Protein AF-0000000072323931 (afdb_homodimer)

Sequence (260 aa):
MIQKEHHIIISLASNINHEANLEAARTQLTQLLSEVHFTSAIYTEPVGNGQWSMVNGQWPKYLNQLCKGTTALGMNLLNEVLKEIEKRLGRTHNEDGIVTVDLDLLEYDGERFHHRDWERNYVKDLINELMIQKEHHIIISLASNINHEANLEAARTQLTQLLSEVHFTSAIYTEPVGNGQWSMVNGQWPKYLNQLCKGTTALGMNLLNEVLKEIEKRLGRTHNEDGIVTVDLDLLEYDGERFHHRDWERNYVKDLINEL

Organism: Xylanibacter ruminicola (strain ATCC 19189 / DSM 19721 / CIP 105475 / JCM 8958 / 23) (NCBI:txid264731)

Secondary structure (DSSP, 8-state):
---PPEEEEEEEEESSSHHHHHHHHHHHHHHH-EEEEEPPPEEE--S--S-PPPBTTB--PEEEEEEEEEESS-HHHHHHHHHHHHHHHT----TT---S-EEEEEEETTEE--GGGGGSHHHHHHGGG-/---PPEEEEEEEEESSSHHHHHHHHHHHHHHH-EEEEEPPPEEE--S--S-PPPBTTB--PEEEEEEEEEESS-HHHHHHHHHHHHHHHT----TTS--S-EEEEEEETTEE--GGGGGSHHHHHHGGG-

Nearest PDB structures (foldseek):
  4m5j-assembly1_A  TM=8.205E-01  e=8.453E-06  Escherichia coli K-12
  8sl9-assembly1_A  TM=7.918E-01  e=5.310E-05  Francisella tularensis subsp. tularensis SCHU S4
  4pzv-assembly1_A  TM=7.172E-01  e=1.042E-04  Francisella tularensis subsp. tularensis SCHU S4
  6ywy-assembly1_FF  TM=4.124E-01  e=3.300E-02  Neurospora crassa
  7nql-assembly1_AF  TM=4.314E-01  e=5.387E-02  Sus scrofa

InterPro domains:
  IPR000550 7,8-Dihydro-6-hydroxymethylpterin-pyrophosphokinase, HPPK [PF01288] (9-125)
  IPR035907 7,8-Dihydro-6-hydroxymethylpterin-pyrophosphokinase HPPK superfamily [G3DSA:3.30.70.560] (7-127)
  IPR035907 7,8-Dihydro-6-hydroxymethylpterin-pyrophosphokinase HPPK superfamily [SSF55083] (6-124)

Solvent-accessible surface area (backbone atoms only — not comparable to full-atom values): 14330 Å² total; per-residue (Å²): 128,85,72,64,69,39,44,39,32,33,40,40,36,11,40,41,69,29,71,62,38,49,49,53,49,50,53,53,47,56,72,68,36,42,81,68,45,68,42,75,71,46,79,39,71,61,83,25,82,59,87,69,66,54,52,93,82,31,72,54,42,30,40,33,34,44,34,37,30,28,32,72,62,52,69,67,57,44,52,53,51,45,51,48,52,28,51,72,73,45,43,56,70,54,91,77,76,57,32,34,45,43,70,44,71,37,29,54,68,86,44,64,38,64,60,73,55,63,48,28,47,69,48,59,68,44,55,79,70,109,127,83,74,66,67,38,46,38,33,33,39,40,37,11,40,43,68,29,70,62,39,48,50,52,50,48,54,54,46,58,72,69,36,42,82,66,46,69,42,75,73,46,78,42,72,62,84,25,80,59,87,67,65,55,52,92,82,33,72,53,43,29,41,32,35,43,34,37,30,28,32,70,62,53,70,65,57,43,52,52,51,44,51,49,51,30,51,70,74,44,47,53,73,50,88,77,76,58,32,37,46,41,70,45,73,36,29,53,67,84,46,62,37,64,60,74,56,63,46,27,48,68,47,59,68,43,55,80,70,110

pLDDT: mean 87.43, std 14.8, range [42.91, 98.81]

Structure (mmCIF, N/CA/C/O backbone):
data_AF-0000000072323931-model_v1
#
loop_
_entity.id
_entity.type
_entity.pdbx_description
1 polymer '2-amino-4-hydroxy-6-hydroxymethyldihydropteridine pyrophosphokinase'
#
loop_
_atom_site.group_PDB
_atom_site.id
_atom_site.type_symbol
_atom_site.label_atom_id
_atom_site.label_alt_id
_atom_site.label_comp_id
_atom_site.label_asym_id
_atom_site.label_entity_id
_atom_site.label_seq_id
_atom_site.pdbx_PDB_ins_code
_atom_site.Cartn_x
_atom_site.Cartn_y
_atom_site.Cartn_z
_atom_site.occupancy
_atom_site.B_iso_or_equiv
_atom_site.auth_seq_id
_atom_site.auth_comp_id
_atom_site.auth_asym_id
_atom_site.auth_atom_id
_atom_site.pdbx_PDB_model_num
ATOM 1 N N . MET A 1 1 ? -26.906 7.645 19.047 1 42.91 1 MET A N 1
ATOM 2 C CA . MET A 1 1 ? -26.062 6.477 18.797 1 42.91 1 MET A CA 1
ATOM 3 C C . MET A 1 1 ? -24.609 6.891 18.641 1 42.91 1 MET A C 1
ATOM 5 O O . MET A 1 1 ? -24.266 7.684 17.766 1 42.91 1 MET A O 1
ATOM 9 N N . ILE A 1 2 ? -23.797 7 19.641 1 52 2 ILE A N 1
ATOM 10 C CA . ILE A 1 2 ? -22.5 7.645 19.688 1 52 2 ILE A CA 1
ATOM 11 C C . ILE A 1 2 ? -21.578 7.043 18.625 1 52 2 ILE A C 1
ATOM 13 O O . ILE A 1 2 ? -21.344 5.832 18.609 1 52 2 ILE A O 1
ATOM 17 N N . GLN A 1 3 ? -21.625 7.613 17.438 1 67.69 3 GLN A N 1
ATOM 18 C CA . GLN A 1 3 ? -20.875 7.047 16.328 1 67.69 3 GLN A CA 1
ATOM 19 C C . GLN A 1 3 ? -19.406 6.863 16.688 1 67.69 3 GLN A C 1
ATOM 21 O O . GLN A 1 3 ? -18.75 7.812 17.125 1 67.69 3 GLN A O 1
ATOM 26 N N . LYS A 1 4 ? -19.062 5.66 17.078 1 85.44 4 LYS A N 1
ATOM 27 C CA . LYS A 1 4 ? -17.703 5.348 17.484 1 85.44 4 LYS A CA 1
A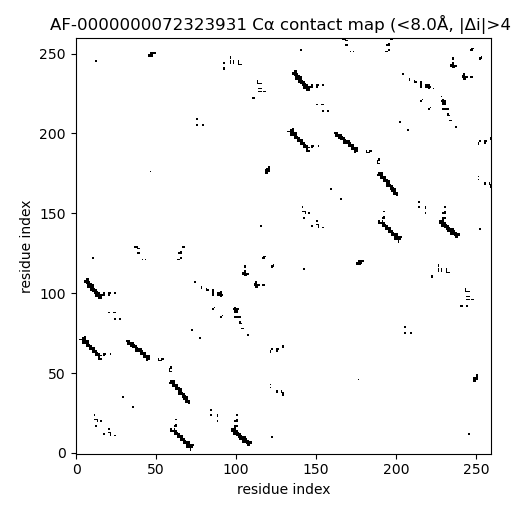TOM 28 C C . LYS A 1 4 ? -16.688 5.852 16.469 1 85.44 4 LYS A C 1
ATOM 30 O O . LYS A 1 4 ? -16.875 5.672 15.258 1 85.44 4 LYS A O 1
ATOM 35 N N . GLU A 1 5 ? -15.828 6.746 16.969 1 95.25 5 GLU A N 1
ATOM 36 C CA . GLU A 1 5 ? -14.766 7.266 16.109 1 95.25 5 GLU A CA 1
ATOM 37 C C . GLU A 1 5 ? -13.57 6.312 16.078 1 95.25 5 GLU A C 1
ATOM 39 O O . GLU A 1 5 ? -13.211 5.727 17.094 1 95.25 5 GLU A O 1
ATOM 44 N N . HIS A 1 6 ? -13.078 6.047 14.906 1 98.19 6 HIS A N 1
ATOM 45 C CA . HIS A 1 6 ? -11.891 5.23 14.68 1 98.19 6 HIS A CA 1
ATOM 46 C C . HIS A 1 6 ? -10.648 6.098 14.516 1 98.19 6 HIS A C 1
ATOM 48 O O . HIS A 1 6 ? -10.703 7.148 13.867 1 98.19 6 HIS A O 1
ATOM 54 N N . HIS A 1 7 ? -9.578 5.699 15.156 1 98.31 7 HIS A N 1
ATOM 55 C CA . HIS A 1 7 ? -8.305 6.391 15.023 1 98.31 7 HIS A CA 1
ATOM 56 C C . HIS A 1 7 ? -7.512 5.852 13.836 1 98.31 7 HIS A C 1
ATOM 58 O O . HIS A 1 7 ? -7.391 4.637 13.656 1 98.31 7 HIS A O 1
ATOM 64 N N . ILE A 1 8 ? -6.961 6.82 12.984 1 98.38 8 ILE A N 1
ATOM 65 C CA . ILE A 1 8 ? -6.316 6.336 11.766 1 98.38 8 ILE A CA 1
ATOM 66 C C . ILE A 1 8 ? -5.023 7.113 11.523 1 98.38 8 ILE A C 1
ATOM 68 O O . ILE A 1 8 ? -4.848 8.219 12.047 1 98.38 8 ILE A O 1
ATOM 72 N N . ILE A 1 9 ? -4.062 6.516 10.805 1 98.5 9 ILE A N 1
ATOM 73 C CA . ILE A 1 9 ? -2.883 7.141 10.227 1 98.5 9 ILE A CA 1
ATOM 74 C C . ILE A 1 9 ? -2.854 6.887 8.719 1 98.5 9 ILE A C 1
ATOM 76 O O . ILE A 1 9 ? -3.004 5.746 8.273 1 98.5 9 ILE A O 1
ATOM 80 N N . ILE A 1 10 ? -2.699 7.941 7.918 1 98.44 10 ILE A N 1
ATOM 81 C CA . ILE A 1 10 ? -2.648 7.879 6.461 1 98.44 10 ILE A CA 1
ATOM 82 C C . ILE A 1 10 ? -1.312 8.43 5.969 1 98.44 10 ILE A C 1
ATOM 84 O O . ILE A 1 10 ? -0.826 9.445 6.473 1 98.44 10 ILE A O 1
ATOM 88 N N . SER A 1 11 ? -0.698 7.746 5.023 1 97.81 11 SER A N 1
ATOM 89 C CA . SER A 1 11 ? 0.45 8.312 4.32 1 97.81 11 SER A CA 1
ATOM 90 C C . SER A 1 11 ? 0.022 9.008 3.033 1 97.81 11 SER A C 1
ATOM 92 O O . SER A 1 11 ? -0.873 8.523 2.332 1 97.81 11 SER A O 1
ATOM 94 N N . LEU A 1 12 ? 0.589 10.141 2.744 1 97.25 12 LEU A N 1
ATOM 95 C CA . LEU A 1 12 ? 0.406 10.906 1.519 1 97.25 12 LEU A CA 1
ATOM 96 C C . LEU A 1 12 ? 1.719 11.023 0.752 1 97.25 12 LEU A C 1
ATOM 98 O O . LEU A 1 12 ? 2.77 11.273 1.348 1 97.25 12 LEU A O 1
ATOM 102 N N . ALA A 1 13 ? 1.627 10.898 -0.556 1 95 13 ALA A N 1
ATOM 103 C CA . ALA A 1 13 ? 2.797 11.055 -1.415 1 95 13 ALA A CA 1
ATOM 104 C C . ALA A 1 13 ? 2.41 11.664 -2.76 1 95 13 ALA A C 1
ATOM 106 O O . ALA A 1 13 ? 1.332 11.383 -3.289 1 95 13 ALA A O 1
ATOM 107 N N . SER A 1 14 ? 3.312 12.484 -3.309 1 92.31 14 SER A N 1
ATOM 108 C CA . SER A 1 14 ? 3.166 13.047 -4.645 1 92.31 14 SER A CA 1
ATOM 109 C C . SER A 1 14 ? 4.523 13.312 -5.289 1 92.31 14 SER A C 1
ATOM 111 O O . SER A 1 14 ? 5.469 13.719 -4.609 1 92.31 14 SER A O 1
ATOM 113 N N . ASN A 1 15 ? 4.559 13.07 -6.617 1 89.88 15 ASN A N 1
ATOM 114 C CA . ASN A 1 15 ? 5.848 13.32 -7.25 1 89.88 15 ASN A CA 1
ATOM 115 C C . ASN A 1 15 ? 5.719 14.273 -8.43 1 89.88 15 ASN A C 1
ATOM 117 O O . ASN A 1 15 ? 6.648 14.414 -9.227 1 89.88 15 ASN A O 1
ATOM 121 N N . ILE A 1 16 ? 4.582 14.852 -8.594 1 87.69 16 ILE A N 1
ATOM 122 C CA . ILE A 1 16 ? 4.348 15.852 -9.625 1 87.69 16 ILE A CA 1
ATOM 123 C C . ILE A 1 16 ? 3.525 17 -9.047 1 87.69 16 ILE A C 1
ATOM 125 O O . ILE A 1 16 ? 2.555 16.781 -8.32 1 87.69 16 ILE A O 1
ATOM 129 N N . ASN A 1 17 ? 3.98 18.234 -9.312 1 91.06 17 ASN A N 1
ATOM 130 C CA . ASN A 1 17 ? 3.299 19.359 -8.688 1 91.06 17 ASN A CA 1
ATOM 131 C C . ASN A 1 17 ? 3 19.078 -7.215 1 91.06 17 ASN A C 1
ATOM 133 O O . ASN A 1 17 ? 1.879 19.297 -6.754 1 91.06 17 ASN A O 1
ATOM 137 N N . HIS A 1 18 ? 4.031 18.562 -6.613 1 91.88 18 HIS A N 1
ATOM 138 C CA . HIS A 1 18 ? 3.82 17.844 -5.363 1 91.88 18 HIS A CA 1
ATOM 139 C C . HIS A 1 18 ? 3.332 18.781 -4.262 1 91.88 18 HIS A C 1
ATOM 141 O O . HIS A 1 18 ? 2.488 18.391 -3.447 1 91.88 18 HIS A O 1
ATOM 147 N N . GLU A 1 19 ? 3.727 20.062 -4.234 1 95.06 19 GLU A N 1
ATOM 148 C CA . GLU A 1 19 ? 3.242 20.984 -3.215 1 95.06 19 GLU A CA 1
ATOM 149 C C . GLU A 1 19 ? 1.746 21.25 -3.375 1 95.06 19 GLU A C 1
ATOM 151 O O . GLU A 1 19 ? 0.985 21.141 -2.412 1 95.06 19 GLU A O 1
ATOM 156 N N . ALA A 1 20 ? 1.333 21.531 -4.559 1 96.12 20 ALA A N 1
ATOM 157 C CA . ALA A 1 20 ? -0.071 21.828 -4.836 1 96.12 20 ALA A CA 1
ATOM 158 C C . ALA A 1 20 ? -0.94 20.594 -4.637 1 96.12 20 ALA A C 1
ATOM 160 O O . ALA A 1 20 ? -2.023 20.672 -4.051 1 96.12 20 ALA A O 1
ATOM 161 N N . ASN A 1 21 ? -0.5 19.453 -5.156 1 94.75 21 ASN A N 1
ATOM 162 C CA . ASN A 1 21 ? -1.271 18.219 -5.062 1 94.75 21 ASN A CA 1
ATOM 163 C C . ASN A 1 21 ? -1.416 17.766 -3.615 1 94.75 21 ASN A C 1
ATOM 165 O O . ASN A 1 21 ? -2.482 17.297 -3.213 1 94.75 21 ASN A O 1
ATOM 169 N N . LEU A 1 22 ? -0.348 17.875 -2.838 1 96.56 22 LEU A N 1
ATOM 170 C CA . LEU A 1 22 ? -0.427 17.5 -1.429 1 96.56 22 LEU A CA 1
ATOM 171 C C . LEU A 1 22 ? -1.375 18.438 -0.678 1 96.56 22 LEU A C 1
ATOM 173 O O . LEU A 1 22 ? -2.104 18 0.216 1 96.56 22 LEU A O 1
ATOM 177 N N . GLU A 1 23 ? -1.312 19.703 -1.038 1 97.81 23 GLU A N 1
ATOM 178 C CA . GLU A 1 23 ? -2.234 20.656 -0.423 1 97.81 23 GLU A CA 1
ATOM 179 C C . GLU A 1 23 ? -3.684 20.297 -0.729 1 97.81 23 GLU A C 1
ATOM 181 O O . GLU A 1 23 ? -4.543 20.344 0.155 1 97.81 23 GLU A O 1
ATOM 186 N N . ALA A 1 24 ? -3.969 19.969 -1.932 1 97.56 24 ALA A N 1
ATOM 187 C CA . ALA A 1 24 ? -5.312 19.547 -2.32 1 97.56 24 ALA A CA 1
ATOM 188 C C . ALA A 1 24 ? -5.742 18.297 -1.543 1 97.56 24 ALA A C 1
ATOM 190 O O . ALA A 1 24 ? -6.883 18.219 -1.09 1 97.56 24 ALA A O 1
ATOM 191 N N . ALA A 1 25 ? -4.844 17.359 -1.407 1 97.5 25 ALA A N 1
ATOM 192 C CA . ALA A 1 25 ? -5.125 16.141 -0.641 1 97.5 25 ALA A CA 1
ATOM 193 C C . ALA A 1 25 ? -5.414 16.469 0.821 1 97.5 25 ALA A C 1
ATOM 195 O O . ALA A 1 25 ? -6.359 15.945 1.411 1 97.5 25 ALA A O 1
ATOM 196 N N . ARG A 1 26 ? -4.598 17.375 1.4 1 98.44 26 ARG A N 1
ATOM 197 C CA . ARG A 1 26 ? -4.816 17.797 2.779 1 98.44 26 ARG A CA 1
ATOM 198 C C . ARG A 1 26 ? -6.211 18.391 2.955 1 98.44 26 ARG A C 1
ATOM 200 O O . ARG A 1 26 ? -6.887 18.125 3.945 1 98.44 26 ARG A O 1
ATOM 207 N N . THR A 1 27 ? -6.613 19.188 2.008 1 98.31 27 THR A N 1
ATOM 208 C CA . THR A 1 27 ? -7.922 19.828 2.061 1 98.31 27 THR A CA 1
ATOM 209 C C . THR A 1 27 ? -9.039 18.797 2.057 1 98.31 27 THR A C 1
ATOM 211 O O . THR A 1 27 ? -9.961 18.859 2.865 1 98.31 27 THR A O 1
ATOM 214 N N . GLN A 1 28 ? -8.906 17.828 1.216 1 97.94 28 GLN A N 1
ATOM 215 C CA . GLN A 1 28 ? -9.914 16.781 1.135 1 97.94 28 GLN A CA 1
ATOM 216 C C . GLN A 1 28 ? -9.945 15.945 2.416 1 97.94 28 GLN A C 1
ATOM 218 O O . GLN A 1 28 ? -11.016 15.602 2.912 1 97.94 28 GLN A O 1
ATOM 223 N N . LEU A 1 29 ? -8.797 15.641 2.951 1 98.44 29 LEU A N 1
ATOM 224 C CA . LEU A 1 29 ? -8.719 14.836 4.164 1 98.44 29 LEU A CA 1
ATOM 225 C C . LEU A 1 29 ? -9.281 15.602 5.359 1 98.44 29 LEU A C 1
ATOM 227 O O . LEU A 1 29 ? -9.914 15.008 6.238 1 98.44 29 LEU A O 1
ATOM 231 N N . THR A 1 30 ? -9.023 16.906 5.391 1 98.62 30 THR A N 1
ATOM 232 C CA . THR A 1 30 ? -9.523 17.75 6.469 1 98.62 30 THR A CA 1
ATOM 233 C C . THR A 1 30 ? -11.055 17.766 6.473 1 98.62 30 THR A C 1
ATOM 235 O O . THR A 1 30 ? -11.68 17.812 7.535 1 98.62 30 THR A O 1
ATOM 238 N N . GLN A 1 31 ? -11.672 17.641 5.324 1 97.81 31 GLN A N 1
ATOM 239 C CA . GLN A 1 31 ? -13.125 17.594 5.211 1 97.81 31 GLN A CA 1
ATOM 240 C C . GLN A 1 31 ? -13.648 16.219 5.602 1 97.81 31 GLN A C 1
ATOM 242 O O . GLN A 1 31 ? -14.766 16.094 6.109 1 97.81 31 GLN A O 1
ATOM 247 N N . LEU A 1 32 ? -12.891 15.227 5.434 1 97.5 32 LEU A N 1
ATOM 248 C CA . LEU A 1 32 ? -13.297 13.836 5.609 1 97.5 32 LEU A CA 1
ATOM 249 C C . LEU A 1 32 ? -13.125 13.398 7.062 1 97.5 32 LEU A C 1
ATOM 251 O O . LEU A 1 32 ? -13.922 12.602 7.574 1 97.5 32 LEU A O 1
ATOM 255 N N . LEU A 1 33 ? -12.125 13.891 7.75 1 98.31 33 LEU A N 1
ATOM 256 C CA . LEU A 1 33 ? -11.703 13.375 9.047 1 98.31 33 LEU A CA 1
ATOM 257 C C . LEU A 1 33 ? -11.961 14.391 10.148 1 98.31 33 LEU A C 1
ATOM 259 O O . LEU A 1 33 ? -12.227 15.562 9.867 1 98.31 33 LEU A O 1
ATOM 263 N N . SER A 1 34 ? -11.961 13.898 11.359 1 98 34 SER A N 1
ATOM 264 C CA . SER A 1 34 ? -11.977 14.727 12.562 1 98 34 SER A CA 1
ATOM 265 C C . SER A 1 34 ? -10.633 14.68 13.281 1 98 34 SER A C 1
ATOM 267 O O . SER A 1 34 ? -9.891 13.695 13.156 1 98 34 SER A O 1
ATOM 269 N N . GLU A 1 35 ? -10.242 15.805 14.07 1 97.81 35 GLU A N 1
ATOM 270 C CA . GLU A 1 35 ? -9.016 15.898 14.852 1 97.81 35 GLU A CA 1
ATOM 271 C C . GLU A 1 35 ? -7.789 15.609 13.992 1 97.81 35 GLU A C 1
ATOM 273 O O . GLU A 1 35 ? -6.934 14.805 14.367 1 97.81 35 GLU A O 1
ATOM 278 N N . VAL A 1 36 ? -7.719 16.25 12.898 1 98.31 36 VAL A N 1
ATOM 279 C CA . VAL A 1 36 ? -6.715 15.938 11.883 1 98.31 36 VAL A CA 1
ATOM 280 C C . VAL A 1 36 ? -5.406 16.656 12.227 1 98.31 36 VAL A C 1
ATOM 282 O O . VAL A 1 36 ? -5.41 17.812 12.617 1 98.31 36 VAL A O 1
ATOM 285 N N . HIS A 1 37 ? -4.32 15.953 12.172 1 98.62 37 HIS A N 1
ATOM 286 C CA . HIS A 1 37 ? -2.957 16.453 12.297 1 98.62 37 HIS A CA 1
ATOM 287 C C . HIS A 1 37 ? -2.076 15.969 11.156 1 98.62 37 HIS A C 1
ATOM 289 O O . HIS A 1 37 ? -2.049 14.773 10.852 1 98.62 37 HIS A O 1
ATOM 295 N N . PHE A 1 38 ? -1.414 16.922 10.5 1 98.75 38 PHE A N 1
ATOM 296 C CA . PHE A 1 38 ? -0.445 16.594 9.461 1 98.75 38 PHE A CA 1
ATOM 297 C C . PHE A 1 38 ? 0.978 16.812 9.961 1 98.75 38 PHE A C 1
ATOM 299 O O . PHE A 1 38 ? 1.263 17.812 10.609 1 98.75 38 PHE A O 1
ATOM 306 N N . THR A 1 39 ? 1.826 15.922 9.672 1 98.81 39 THR A N 1
ATOM 307 C CA . THR A 1 39 ? 3.244 16.125 9.945 1 98.81 39 THR A CA 1
ATOM 308 C C . THR A 1 39 ? 3.848 17.125 8.961 1 98.81 39 THR A C 1
ATOM 310 O O . THR A 1 39 ? 3.172 17.578 8.039 1 98.81 39 THR A O 1
ATOM 313 N N . SER A 1 40 ? 5.121 17.453 9.336 1 98.38 40 SER A N 1
ATOM 314 C CA . SER A 1 40 ? 5.895 18.125 8.289 1 98.38 40 SER A CA 1
ATOM 315 C C . SER A 1 40 ? 5.992 17.25 7.039 1 98.38 40 SER A C 1
ATOM 317 O O . SER A 1 40 ? 5.738 16.047 7.09 1 98.38 40 SER A O 1
ATOM 319 N N . ALA A 1 41 ? 6.227 17.891 5.887 1 98.19 41 ALA A N 1
ATOM 320 C CA . ALA A 1 41 ? 6.449 17.188 4.633 1 98.19 41 ALA A CA 1
ATOM 321 C C . ALA A 1 41 ? 7.938 17.062 4.324 1 98.19 41 ALA A C 1
ATOM 323 O O . ALA A 1 41 ? 8.703 18 4.562 1 98.19 41 ALA A O 1
ATOM 324 N N . ILE A 1 42 ? 8.32 15.906 3.771 1 97.12 42 ILE A N 1
ATOM 325 C CA . ILE A 1 42 ? 9.734 15.719 3.465 1 97.12 42 ILE A CA 1
ATOM 326 C C . ILE A 1 42 ? 9.883 15.164 2.049 1 97.12 42 ILE A C 1
ATOM 328 O O . ILE A 1 42 ? 9.062 14.359 1.599 1 97.12 42 ILE A O 1
ATOM 332 N N . TYR A 1 43 ? 10.945 15.578 1.393 1 94.44 43 TYR A N 1
ATOM 333 C CA . TYR A 1 43 ? 11.273 15.078 0.061 1 94.44 43 TYR A CA 1
ATOM 334 C C . TYR A 1 43 ? 12.125 13.812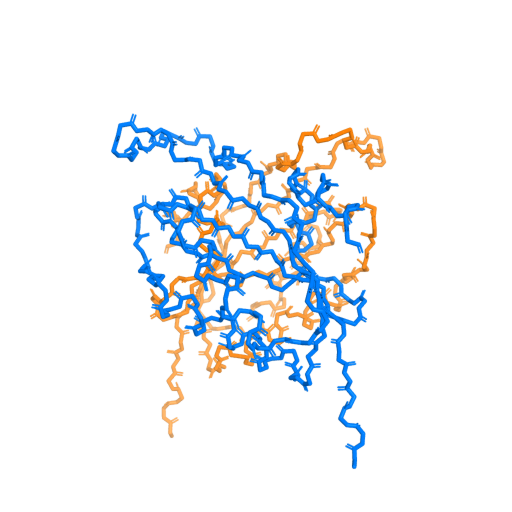 0.145 1 94.44 43 TYR A C 1
ATOM 336 O O . TYR A 1 43 ? 13.023 13.719 0.978 1 94.44 43 TYR A O 1
ATOM 344 N N . THR A 1 44 ? 11.711 12.836 -0.688 1 91 44 THR A N 1
ATOM 345 C CA . THR A 1 44 ? 12.539 11.641 -0.838 1 91 44 THR A CA 1
ATOM 346 C C . THR A 1 44 ? 12.727 11.297 -2.312 1 91 44 THR A C 1
ATOM 348 O O . THR A 1 44 ? 11.938 11.719 -3.16 1 91 44 THR A O 1
ATOM 351 N N . GLU A 1 45 ? 13.805 10.539 -2.578 1 84.38 45 GLU A N 1
ATOM 352 C CA . GLU A 1 45 ? 13.977 9.953 -3.906 1 84.38 45 GLU A CA 1
ATOM 353 C C . GLU A 1 45 ? 13.062 8.742 -4.102 1 84.38 45 GLU A C 1
ATOM 355 O O . GLU A 1 45 ? 12.656 8.109 -3.129 1 84.38 45 GLU A O 1
ATOM 360 N N . PRO A 1 46 ? 12.75 8.508 -5.395 1 80.88 46 PRO A N 1
ATOM 361 C CA . PRO A 1 46 ? 12 7.273 -5.641 1 80.88 46 PRO A CA 1
ATOM 362 C C . PRO A 1 46 ? 12.734 6.023 -5.164 1 80.88 46 PRO A C 1
ATOM 364 O O . PRO A 1 46 ? 13.969 5.984 -5.191 1 80.88 46 PRO A O 1
ATOM 367 N N . VAL A 1 47 ? 12.078 5.02 -4.555 1 74.75 47 VAL A N 1
ATOM 368 C CA . VAL A 1 47 ? 12.68 3.828 -3.965 1 74.75 47 VAL A CA 1
ATOM 369 C C . VAL A 1 47 ? 13.227 2.924 -5.066 1 74.75 47 VAL A C 1
ATOM 371 O O . VAL A 1 47 ? 14.047 2.041 -4.805 1 74.75 47 VAL A O 1
ATOM 374 N N . GLY A 1 48 ? 13.016 3.129 -6.273 1 67.12 48 GLY A N 1
ATOM 375 C CA . GLY A 1 48 ? 13.523 2.289 -7.348 1 67.12 48 GLY A CA 1
ATOM 376 C C . GLY A 1 48 ? 14.789 2.826 -7.977 1 67.12 48 GLY A C 1
ATOM 377 O O . GLY A 1 48 ? 15.094 4.016 -7.859 1 67.12 48 GLY A O 1
ATOM 378 N N . ASN A 1 49 ? 15.852 1.906 -8.062 1 56.94 49 ASN A N 1
ATOM 379 C CA . ASN A 1 49 ? 17.141 2.264 -8.648 1 56.94 49 ASN A CA 1
ATOM 380 C C . ASN A 1 49 ? 17.016 2.494 -10.156 1 56.94 49 ASN A C 1
ATOM 382 O O . ASN A 1 49 ? 18.031 2.674 -10.836 1 56.94 49 ASN A O 1
ATOM 386 N N . GLY A 1 50 ? 15.883 2.275 -10.648 1 54.56 50 GLY A N 1
ATOM 387 C CA . GLY A 1 50 ? 15.961 2.232 -12.102 1 54.56 50 GLY A CA 1
ATOM 388 C C . GLY A 1 50 ? 16.203 3.592 -12.727 1 54.56 50 GLY A C 1
ATOM 389 O O . GLY A 1 50 ? 16.359 4.59 -12.016 1 54.56 50 GLY A O 1
ATOM 390 N N . GLN A 1 51 ? 16.672 3.559 -14.016 1 50.72 51 GLN A N 1
ATOM 391 C CA . GLN A 1 51 ? 16.875 4.742 -14.844 1 50.72 51 GLN A CA 1
ATOM 392 C C . GLN A 1 51 ? 15.656 5.66 -14.805 1 50.72 51 GLN A C 1
ATOM 394 O O . GLN A 1 51 ? 14.586 5.297 -15.305 1 50.72 51 GLN A O 1
ATOM 399 N N . TRP A 1 52 ? 15.375 6.137 -13.555 1 53.34 52 TRP A N 1
ATOM 400 C CA . TRP A 1 52 ? 14.188 6.992 -13.586 1 53.34 52 TRP A CA 1
ATOM 401 C C . TRP A 1 52 ? 14.281 8.016 -14.711 1 53.34 52 TRP A C 1
ATOM 403 O O . TRP A 1 52 ? 15.375 8.453 -15.07 1 53.34 52 TRP A O 1
ATOM 413 N N . SER A 1 53 ? 13.32 7.945 -15.523 1 55.75 53 SER A N 1
ATOM 414 C CA . SER A 1 53 ? 13.273 9.008 -16.516 1 55.75 53 SER A CA 1
ATOM 415 C C . SER A 1 53 ? 13.07 10.375 -15.867 1 55.75 53 SER A C 1
ATOM 417 O O . SER A 1 53 ? 12.398 10.484 -14.836 1 55.75 53 SER A O 1
ATOM 419 N N . MET A 1 54 ? 13.883 11.211 -16.219 1 56.44 54 MET A N 1
ATOM 420 C CA . MET A 1 54 ? 13.719 12.609 -15.828 1 56.44 54 MET A CA 1
ATOM 421 C C . MET A 1 54 ? 12.32 13.109 -16.172 1 56.44 54 MET A C 1
ATOM 423 O O . MET A 1 54 ? 11.758 12.742 -17.203 1 56.44 54 MET A O 1
ATOM 427 N N . VAL A 1 55 ? 11.633 13.438 -15.227 1 56.62 55 VAL A N 1
ATOM 428 C CA . VAL A 1 55 ? 10.398 14.156 -15.508 1 56.62 55 VAL A CA 1
ATOM 429 C C . VAL A 1 55 ? 10.664 15.664 -15.531 1 56.62 55 VAL A C 1
ATOM 431 O O . VAL A 1 55 ? 11.07 16.25 -14.523 1 56.62 55 VAL A O 1
ATOM 434 N N . ASN A 1 56 ? 10.43 16.156 -16.734 1 54.84 56 ASN A N 1
ATOM 435 C CA . ASN A 1 56 ? 10.719 17.562 -16.969 1 54.84 56 ASN A CA 1
ATOM 436 C C . ASN A 1 56 ? 12.156 17.906 -16.594 1 54.84 56 ASN A C 1
ATOM 438 O O . ASN A 1 56 ? 12.414 18.922 -15.945 1 54.84 56 ASN A O 1
ATOM 442 N N . GLY A 1 57 ? 12.969 16.938 -16.875 1 58.88 57 GLY A N 1
ATOM 443 C CA . GLY A 1 57 ? 14.383 17.203 -16.656 1 58.88 57 GLY A CA 1
ATOM 444 C C . GLY A 1 57 ? 14.812 16.984 -15.211 1 58.88 57 GLY A C 1
ATOM 445 O O . GLY A 1 57 ? 15.953 17.297 -14.852 1 58.88 57 GLY A O 1
ATOM 446 N N . GLN A 1 58 ? 13.914 16.672 -14.406 1 59.97 58 GLN A N 1
ATOM 447 C CA . GLN A 1 58 ? 14.25 16.516 -13 1 59.97 58 GLN A CA 1
ATOM 448 C C . GLN A 1 58 ? 13.938 15.094 -12.516 1 59.97 58 GLN A C 1
ATOM 450 O O . GLN A 1 58 ? 13.031 14.445 -13.039 1 59.97 58 GLN A O 1
ATOM 455 N N . TRP A 1 59 ? 14.789 14.586 -11.742 1 60.84 59 TRP A N 1
ATOM 456 C CA . TRP A 1 59 ? 14.516 13.312 -11.078 1 60.84 59 TRP A CA 1
ATOM 457 C C . TRP A 1 59 ? 13.266 13.406 -10.211 1 60.84 59 TRP A C 1
ATOM 459 O O . TRP A 1 59 ? 13.141 14.312 -9.383 1 60.84 59 TRP A O 1
ATOM 469 N N . PRO A 1 60 ? 12.32 12.664 -10.555 1 72.69 60 PRO A N 1
ATOM 470 C CA . PRO A 1 60 ? 11.102 12.836 -9.758 1 72.69 60 PRO A CA 1
ATOM 471 C C . PRO A 1 60 ? 11.32 12.555 -8.273 1 72.69 60 PRO A C 1
ATOM 473 O O . PRO A 1 60 ? 11.914 11.531 -7.914 1 72.69 60 PRO A O 1
ATOM 476 N N . LYS A 1 61 ? 11.211 13.672 -7.445 1 88.5 61 LYS A N 1
ATOM 477 C CA . LYS A 1 61 ? 11.195 13.523 -5.996 1 88.5 61 LYS A CA 1
ATOM 478 C C . LYS A 1 61 ? 9.766 13.445 -5.465 1 88.5 61 LYS A C 1
ATOM 480 O O . LYS A 1 61 ? 8.852 14.047 -6.027 1 88.5 61 LYS A O 1
ATOM 485 N N . TYR A 1 62 ? 9.664 12.602 -4.473 1 92.62 62 TYR A N 1
ATOM 486 C CA . TYR A 1 62 ? 8.367 12.516 -3.805 1 92.62 62 TYR A CA 1
ATOM 487 C C . TYR A 1 62 ? 8.297 13.477 -2.621 1 92.62 62 TYR A C 1
ATOM 489 O O . TYR A 1 62 ? 9.266 13.594 -1.859 1 92.62 62 TYR A O 1
ATOM 497 N N . LEU A 1 63 ? 7.281 14.188 -2.568 1 96.38 63 LEU A N 1
ATOM 498 C CA . LEU A 1 63 ? 6.918 14.852 -1.319 1 96.38 63 LEU A CA 1
ATOM 499 C C . LEU A 1 63 ? 5.984 13.977 -0.492 1 96.38 63 LEU A C 1
ATOM 501 O O . LEU A 1 63 ? 4.93 13.555 -0.973 1 96.38 63 LEU A O 1
ATOM 505 N N . ASN A 1 64 ? 6.445 13.578 0.727 1 97.19 64 ASN A N 1
ATOM 506 C CA . ASN A 1 64 ? 5.723 12.656 1.588 1 97.19 64 ASN A CA 1
ATOM 507 C C . ASN A 1 64 ? 5.285 13.32 2.889 1 97.19 64 ASN A C 1
ATOM 509 O O . ASN A 1 64 ? 5.98 14.203 3.404 1 97.19 64 ASN A O 1
ATOM 513 N N . GLN A 1 65 ? 4.195 12.898 3.408 1 98.5 65 GLN A N 1
ATOM 514 C CA . GLN A 1 65 ? 3.604 13.391 4.648 1 98.5 65 GLN A CA 1
ATOM 515 C C . GLN A 1 65 ? 2.756 12.312 5.32 1 98.5 65 GLN A C 1
ATOM 517 O O . GLN A 1 65 ? 2.279 11.391 4.66 1 98.5 65 GLN A O 1
ATOM 522 N N . LEU A 1 66 ? 2.662 12.367 6.637 1 98.75 66 LEU A N 1
ATOM 523 C CA . LEU A 1 66 ? 1.712 11.531 7.367 1 98.75 66 LEU A CA 1
ATOM 524 C C . LEU A 1 66 ? 0.573 12.375 7.93 1 98.75 66 LEU A C 1
ATOM 526 O O . LEU A 1 66 ? 0.754 13.562 8.219 1 98.75 66 LEU A O 1
ATOM 530 N N . CYS A 1 67 ? -0.529 11.727 8.062 1 98.81 67 CYS A N 1
ATOM 531 C CA . CYS A 1 67 ? -1.729 12.336 8.625 1 98.81 67 CYS A CA 1
ATOM 532 C C . CYS A 1 67 ? -2.342 11.453 9.703 1 98.81 67 CYS A C 1
ATOM 534 O O . CYS A 1 67 ? -2.516 10.25 9.5 1 98.81 67 CYS A O 1
ATOM 536 N N . LYS A 1 68 ? -2.576 12.016 10.836 1 98.75 68 LYS A N 1
ATOM 537 C CA . LYS A 1 68 ? -3.338 11.359 11.891 1 98.75 68 LYS A CA 1
ATOM 538 C C . LYS A 1 68 ? -4.699 12.023 12.086 1 98.75 68 LYS A C 1
ATOM 540 O O . LYS A 1 68 ? -4.824 13.242 11.961 1 98.75 68 LYS A O 1
ATOM 545 N N . GLY A 1 69 ? -5.746 11.188 12.344 1 98.56 69 GLY A N 1
ATOM 546 C CA . GLY A 1 69 ? -7.078 11.719 12.594 1 98.56 69 GLY A CA 1
ATOM 547 C C . GLY A 1 69 ? -8.062 10.664 13.047 1 98.56 69 GLY A C 1
ATOM 548 O O . GLY A 1 69 ? -7.672 9.539 13.383 1 98.56 69 GLY A O 1
ATOM 549 N N . THR A 1 70 ? -9.328 11.094 13.148 1 98.56 70 THR A N 1
ATOM 550 C CA . THR A 1 70 ? -10.406 10.172 13.492 1 98.56 70 THR A CA 1
ATOM 551 C C . THR A 1 70 ? -11.5 10.195 12.43 1 98.56 70 THR A C 1
ATOM 553 O O . THR A 1 70 ? -11.586 11.141 11.641 1 98.56 70 THR A O 1
ATOM 556 N N . THR A 1 71 ? -12.227 9.102 12.289 1 98.31 71 THR A N 1
ATOM 557 C CA . THR A 1 71 ? -13.312 8.992 11.32 1 98.31 71 THR A CA 1
ATOM 558 C C . THR A 1 71 ? -14.422 8.078 11.844 1 98.31 71 THR A C 1
ATOM 560 O O . THR A 1 71 ? -14.164 7.207 12.68 1 98.31 71 THR A O 1
ATOM 563 N N . ALA A 1 72 ? -15.609 8.266 11.359 1 97.75 72 ALA A N 1
ATOM 564 C CA . ALA A 1 72 ? -16.734 7.379 11.672 1 97.75 72 ALA A CA 1
ATOM 565 C C . ALA A 1 72 ? -16.844 6.258 10.641 1 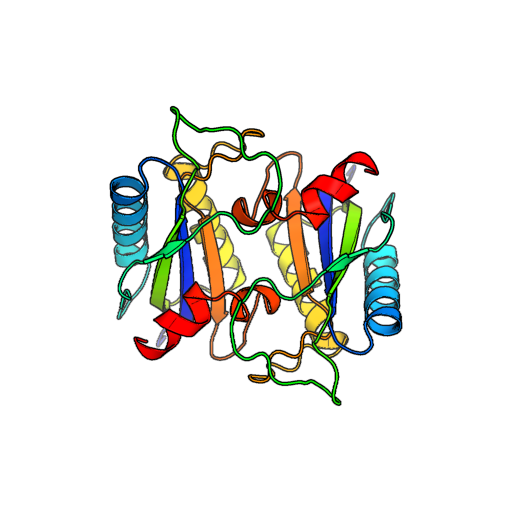97.75 72 ALA A C 1
ATOM 567 O O . ALA A 1 72 ? -17.594 5.301 10.836 1 97.75 72 ALA A O 1
ATOM 568 N N . LEU A 1 73 ? -16.109 6.367 9.562 1 96.94 73 LEU A N 1
ATOM 569 C CA . LEU A 1 73 ? -16.188 5.391 8.477 1 96.94 73 LEU A CA 1
ATOM 570 C C . LEU A 1 73 ? -15.5 4.086 8.875 1 96.94 73 LEU A C 1
ATOM 572 O O . LEU A 1 73 ? -14.438 4.102 9.5 1 96.94 73 LEU A O 1
ATOM 576 N N . GLY A 1 74 ? -16.188 2.969 8.523 1 95.44 74 GLY A N 1
ATOM 577 C CA . GLY A 1 74 ? -15.492 1.696 8.617 1 95.44 74 GLY A CA 1
ATOM 578 C C . GLY A 1 74 ? -14.281 1.611 7.707 1 95.44 74 GLY A C 1
ATOM 579 O O . GLY A 1 74 ? -14.133 2.416 6.785 1 95.44 74 GLY A O 1
ATOM 580 N N . MET A 1 75 ? -13.422 0.691 7.977 1 93.75 75 MET A N 1
ATOM 581 C CA . MET A 1 75 ? -12.141 0.579 7.281 1 93.75 75 MET A CA 1
ATOM 582 C C . MET A 1 75 ? -12.352 0.446 5.777 1 93.75 75 MET A C 1
ATOM 584 O O . MET A 1 75 ? -11.688 1.126 4.992 1 93.75 75 MET A O 1
ATOM 588 N N . ASN A 1 76 ? -13.227 -0.488 5.367 1 92.12 76 ASN A N 1
ATOM 589 C CA . ASN A 1 76 ? -13.461 -0.726 3.949 1 92.12 76 ASN A CA 1
ATOM 590 C C . ASN A 1 76 ? -13.977 0.529 3.248 1 92.12 76 ASN A C 1
ATOM 592 O O . ASN A 1 76 ? -13.492 0.886 2.172 1 92.12 76 ASN A O 1
ATOM 596 N N . LEU A 1 77 ? -14.883 1.174 3.873 1 94.25 77 LEU A N 1
ATOM 597 C CA . LEU A 1 77 ? -15.438 2.393 3.291 1 94.25 77 LEU A CA 1
ATOM 598 C C . LEU A 1 77 ? -14.391 3.506 3.27 1 94.25 77 LEU A C 1
ATOM 600 O O . LEU A 1 77 ? -14.32 4.273 2.309 1 94.25 77 LEU A O 1
ATOM 604 N N . LEU A 1 78 ? -13.656 3.645 4.324 1 96.44 78 LEU A N 1
ATOM 605 C CA . LEU A 1 78 ? -12.586 4.637 4.352 1 96.44 78 LEU A CA 1
ATOM 606 C C . LEU A 1 78 ? -11.633 4.43 3.184 1 96.44 78 LEU A C 1
ATOM 608 O O . LEU A 1 78 ? -11.281 5.387 2.49 1 96.44 78 LEU A O 1
ATOM 612 N N . ASN A 1 79 ? -11.219 3.209 2.953 1 93.88 79 ASN A N 1
ATOM 613 C CA . ASN A 1 79 ? -10.328 2.904 1.839 1 93.88 79 ASN A CA 1
ATOM 614 C C . ASN A 1 79 ? -10.938 3.324 0.503 1 93.88 79 ASN A C 1
ATOM 616 O O . ASN A 1 79 ? -10.242 3.869 -0.356 1 93.88 79 ASN A O 1
ATOM 620 N N . GLU A 1 80 ? -12.156 3.043 0.345 1 91.69 80 GLU A N 1
ATOM 621 C CA . GLU A 1 80 ? -12.852 3.422 -0.882 1 91.69 80 GLU A CA 1
ATOM 622 C C . GLU A 1 80 ? -12.828 4.934 -1.083 1 91.69 80 GLU A C 1
ATOM 624 O O . GLU A 1 80 ? -12.594 5.414 -2.193 1 91.69 80 GLU A O 1
ATOM 629 N N . VAL A 1 81 ? -13.102 5.637 -0.043 1 95.25 81 VAL A N 1
ATOM 630 C CA . VAL A 1 81 ? -13.141 7.094 -0.112 1 95.25 81 VAL A CA 1
ATOM 631 C C . VAL A 1 81 ? -11.75 7.637 -0.431 1 95.25 81 VAL A C 1
ATOM 633 O O . VAL A 1 81 ? -11.609 8.594 -1.199 1 95.25 81 VAL A O 1
ATOM 636 N N . LEU A 1 82 ? -10.711 7.098 0.158 1 95.38 82 LEU A N 1
ATOM 637 C CA . LEU A 1 82 ? -9.344 7.516 -0.143 1 95.38 82 LEU A CA 1
ATOM 638 C C . LEU A 1 82 ? -9.031 7.34 -1.625 1 95.38 82 LEU A C 1
ATOM 640 O O . LEU A 1 82 ? -8.422 8.211 -2.246 1 95.38 82 LEU A O 1
ATOM 644 N N . LYS A 1 83 ? -9.477 6.246 -2.188 1 91 83 LYS A N 1
ATOM 645 C CA . LYS A 1 83 ? -9.258 6 -3.609 1 91 83 LYS A CA 1
ATOM 646 C C . LYS A 1 83 ? -10.031 7 -4.465 1 91 83 LYS A C 1
ATOM 648 O O . LYS A 1 83 ? -9.555 7.426 -5.516 1 91 83 LYS A O 1
ATOM 653 N N . GLU A 1 84 ? -11.156 7.32 -4.016 1 91.5 84 GLU A N 1
ATOM 654 C CA . GLU A 1 84 ? -11.938 8.328 -4.73 1 91.5 84 GLU A CA 1
ATOM 655 C C . GLU A 1 84 ? -11.234 9.68 -4.719 1 91.5 84 GLU A C 1
ATOM 657 O O . GLU A 1 84 ? -11.281 10.422 -5.707 1 91.5 84 GLU A O 1
ATOM 662 N N . ILE A 1 85 ? -10.672 10.031 -3.592 1 94.38 85 ILE A N 1
ATOM 663 C CA . ILE A 1 85 ? -9.906 11.273 -3.494 1 94.38 85 ILE A CA 1
ATOM 664 C C . ILE A 1 85 ? -8.758 11.25 -4.496 1 94.38 85 ILE A C 1
ATOM 666 O O . ILE A 1 85 ? -8.523 12.227 -5.211 1 94.38 85 ILE A O 1
ATOM 670 N N . GLU A 1 86 ? -8.039 10.141 -4.57 1 92.88 86 GLU A N 1
ATOM 671 C CA . GLU A 1 86 ? -6.949 9.992 -5.531 1 92.88 86 GLU A CA 1
ATOM 672 C C . GLU A 1 86 ? -7.445 10.203 -6.961 1 92.88 86 GLU A C 1
ATOM 674 O O . GLU A 1 86 ? -6.805 10.898 -7.754 1 92.88 86 GLU A O 1
ATOM 679 N N . LYS A 1 87 ? -8.531 9.602 -7.246 1 87.75 87 LYS A N 1
ATOM 680 C CA . LYS A 1 87 ? -9.102 9.703 -8.586 1 87.75 87 LYS A CA 1
ATOM 681 C C . LYS A 1 87 ? -9.477 11.141 -8.922 1 87.75 87 LYS A C 1
ATOM 683 O O . LYS A 1 87 ? -9.219 11.617 -10.031 1 87.75 87 LYS A O 1
ATOM 688 N N . ARG A 1 88 ? -10.047 11.789 -8.016 1 89.44 88 ARG A N 1
ATOM 689 C CA . ARG A 1 88 ? -10.484 13.164 -8.211 1 89.44 88 ARG A CA 1
ATOM 690 C C . ARG A 1 88 ? -9.289 14.086 -8.445 1 89.44 88 ARG A C 1
ATOM 692 O O . ARG A 1 88 ? -9.375 15.031 -9.242 1 89.44 88 ARG A O 1
ATOM 699 N N . LEU A 1 89 ? -8.258 13.945 -7.742 1 89.38 89 LEU A N 1
ATOM 700 C CA . LEU A 1 89 ? -7.09 14.805 -7.832 1 89.38 89 LEU A CA 1
ATOM 701 C C . LEU A 1 89 ? -6.234 14.438 -9.039 1 89.38 89 LEU A C 1
ATOM 703 O O . LEU A 1 89 ? -5.379 15.227 -9.461 1 89.38 89 LEU A O 1
ATOM 707 N N . GLY A 1 90 ? -6.367 13.508 -9.719 1 74.69 90 GLY A N 1
ATOM 708 C CA . GLY A 1 90 ? -5.645 13.234 -10.953 1 74.69 90 GLY A CA 1
ATOM 709 C C . GLY A 1 90 ? -5.078 11.828 -11.008 1 74.69 90 GLY A C 1
ATOM 710 O O . GLY A 1 90 ? -4.082 11.578 -11.688 1 74.69 90 GLY A O 1
ATOM 711 N N . ARG A 1 91 ? -5.367 10.789 -10.219 1 57.25 91 ARG A N 1
ATOM 712 C CA . ARG A 1 91 ? -4.582 9.555 -10.258 1 57.25 91 ARG A CA 1
ATOM 713 C C . ARG A 1 91 ? -4.555 8.969 -11.664 1 57.25 91 ARG A C 1
ATOM 715 O O . ARG A 1 91 ? -5.566 8.477 -12.156 1 57.25 91 ARG A O 1
ATOM 722 N N . THR A 1 92 ? -4.184 9.852 -12.617 1 48.12 92 THR A N 1
ATOM 723 C CA . THR A 1 92 ? -4.145 9.062 -13.844 1 48.12 92 THR A CA 1
ATOM 724 C C . THR A 1 92 ? -3.188 7.883 -13.695 1 48.12 92 THR A C 1
ATOM 726 O O . THR A 1 92 ? -2.232 7.945 -12.922 1 48.12 92 THR A O 1
ATOM 729 N N . HIS A 1 93 ? -3.676 6.723 -13.844 1 48.62 93 HIS A N 1
ATOM 730 C CA . HIS A 1 93 ? -3.086 5.398 -13.992 1 48.62 93 HIS A CA 1
ATOM 731 C C . HIS A 1 93 ? -1.736 5.469 -14.695 1 48.62 93 HIS A C 1
ATOM 733 O O . HIS A 1 93 ? -1.215 4.449 -15.156 1 48.62 93 HIS A O 1
ATOM 739 N N . ASN A 1 94 ? -1.009 6.609 -14.867 1 50.97 94 ASN A N 1
ATOM 740 C CA . ASN A 1 94 ? -0.109 6.574 -16.016 1 50.97 94 ASN A CA 1
ATOM 741 C C . ASN A 1 94 ? 1.153 5.773 -15.711 1 50.97 94 ASN A C 1
ATOM 743 O O . ASN A 1 94 ? 1.598 5.715 -14.562 1 50.97 94 ASN A O 1
ATOM 747 N N . GLU A 1 95 ? 1.443 4.773 -16.609 1 57.66 95 GLU A N 1
ATOM 748 C CA . GLU A 1 95 ? 2.639 3.977 -16.875 1 57.66 95 GLU A CA 1
ATOM 749 C C . GLU A 1 95 ? 3.904 4.816 -16.734 1 57.66 95 GLU A C 1
ATOM 751 O O . GLU A 1 95 ? 5.008 4.277 -16.625 1 57.66 95 GLU A O 1
ATOM 756 N N . ASP A 1 96 ? 3.818 6.074 -16.5 1 66.62 96 ASP A N 1
ATOM 757 C CA . ASP A 1 96 ? 5.02 6.887 -16.656 1 66.62 96 ASP A CA 1
ATOM 758 C C . ASP A 1 96 ? 5.672 7.176 -15.305 1 66.62 96 ASP A C 1
ATOM 760 O O . ASP A 1 96 ? 6.625 7.953 -15.227 1 66.62 96 ASP A O 1
ATOM 764 N N . GLY A 1 97 ? 5.188 6.621 -14.273 1 76.81 97 GLY A N 1
ATOM 765 C CA . GLY A 1 97 ? 5.836 6.859 -13 1 76.81 97 GLY A CA 1
ATOM 766 C C . GLY A 1 97 ? 5.352 8.125 -12.312 1 76.81 97 GLY A C 1
ATOM 767 O O . GLY A 1 97 ? 5.879 8.508 -11.266 1 76.81 97 GLY A O 1
ATOM 768 N N . ILE A 1 98 ? 4.434 8.766 -12.969 1 82.25 98 ILE A N 1
ATOM 769 C CA . ILE A 1 98 ? 3.871 9.984 -12.391 1 82.25 98 ILE A CA 1
ATOM 770 C C . ILE A 1 98 ? 2.867 9.617 -11.297 1 82.25 98 ILE A C 1
ATOM 772 O O . ILE A 1 98 ? 1.955 8.82 -11.523 1 82.25 98 ILE A O 1
ATOM 776 N N . VAL A 1 99 ? 3.045 10.211 -10.109 1 88.56 99 VAL A N 1
ATOM 777 C CA . VAL A 1 99 ? 2.145 10.031 -8.977 1 88.56 99 VAL A CA 1
ATOM 778 C C . VAL A 1 99 ? 1.596 11.383 -8.531 1 88.56 99 VAL A C 1
ATOM 780 O O . VAL A 1 99 ? 2.268 12.125 -7.809 1 88.56 99 VAL A O 1
ATOM 783 N N . THR A 1 100 ? 0.366 11.672 -8.961 1 90.25 100 THR A N 1
ATOM 784 C CA . THR A 1 100 ? -0.25 12.93 -8.547 1 90.25 100 THR A CA 1
ATOM 785 C C . THR A 1 100 ? -0.423 12.977 -7.031 1 90.25 100 THR A C 1
ATOM 787 O O . THR A 1 100 ? 0.089 13.883 -6.371 1 90.25 100 THR A O 1
ATOM 790 N N . VAL A 1 101 ? -1.144 11.984 -6.531 1 93.31 101 VAL A N 1
ATOM 791 C CA . VAL A 1 101 ? -1.29 11.797 -5.09 1 93.31 101 VAL A CA 1
ATOM 792 C C . VAL A 1 101 ? -1.542 10.32 -4.785 1 93.31 101 VAL A C 1
ATOM 794 O O . VAL A 1 101 ? -2.264 9.648 -5.52 1 93.31 101 VAL A O 1
ATOM 797 N N . ASP A 1 102 ? -0.956 9.781 -3.834 1 93.69 102 ASP A N 1
ATOM 798 C CA . ASP A 1 102 ? -1.17 8.438 -3.307 1 93.69 102 ASP A CA 1
ATOM 799 C C . ASP A 1 102 ? -1.466 8.477 -1.81 1 93.69 102 ASP A C 1
ATOM 801 O O . ASP A 1 102 ? -0.694 9.047 -1.033 1 93.69 102 ASP A O 1
ATOM 805 N N . LEU A 1 103 ? -2.641 7.961 -1.439 1 96.31 103 LEU A N 1
ATOM 806 C CA . LEU A 1 103 ? -3.08 7.895 -0.05 1 96.31 103 LEU A CA 1
ATOM 807 C C . LEU A 1 103 ? -3.193 6.445 0.412 1 96.31 103 LEU A C 1
ATOM 809 O O . LEU A 1 103 ? -3.943 5.66 -0.173 1 96.31 103 LEU A O 1
ATOM 813 N N . ASP A 1 104 ? -2.469 6.027 1.436 1 95.69 104 ASP A N 1
ATOM 814 C CA . ASP A 1 104 ? -2.553 4.668 1.959 1 95.69 104 ASP A CA 1
ATOM 815 C C . ASP A 1 104 ? -2.867 4.672 3.453 1 95.69 104 ASP A C 1
ATOM 817 O O . ASP A 1 104 ? -2.271 5.438 4.215 1 95.69 104 ASP A O 1
ATOM 821 N N . LEU A 1 105 ? -3.844 3.896 3.826 1 96.31 105 LEU A N 1
ATOM 822 C CA . LEU A 1 105 ? -4.168 3.713 5.238 1 96.31 105 LEU A CA 1
ATOM 823 C C . LEU A 1 105 ? -3.121 2.842 5.926 1 96.31 105 LEU A C 1
ATOM 825 O O . LEU A 1 105 ? -3.021 1.646 5.645 1 96.31 105 LEU A O 1
ATOM 829 N N . LEU A 1 106 ? -2.361 3.408 6.883 1 95.44 106 LEU A N 1
ATOM 830 C CA . LEU A 1 106 ? -1.266 2.688 7.523 1 95.44 106 LEU A CA 1
ATOM 831 C C . LEU A 1 106 ? -1.72 2.064 8.836 1 95.44 106 LEU A C 1
ATOM 833 O O . LEU A 1 106 ? -1.173 1.047 9.273 1 95.44 106 LEU A O 1
ATOM 837 N N . GLU A 1 107 ? -2.633 2.748 9.484 1 95.25 107 GLU A N 1
ATOM 838 C CA . GLU A 1 107 ? -3.107 2.262 10.773 1 95.25 107 GLU A CA 1
ATOM 839 C C . GLU A 1 107 ? -4.59 2.574 10.969 1 95.25 107 GLU A C 1
ATOM 841 O O . GLU A 1 107 ? -5.055 3.654 10.609 1 95.25 107 GLU A O 1
ATOM 846 N N . TYR A 1 108 ? -5.348 1.64 11.5 1 95.88 108 TYR A N 1
ATOM 847 C CA . TYR A 1 108 ? -6.762 1.747 11.836 1 95.88 108 TYR A CA 1
ATOM 848 C C . TYR A 1 108 ? -7.047 1.125 13.195 1 95.88 108 TYR A C 1
ATOM 850 O O . TYR A 1 108 ? -6.988 -0.096 13.352 1 95.88 108 TYR A O 1
ATOM 858 N N . ASP A 1 109 ? -7.309 1.923 14.188 1 95.5 109 ASP A N 1
ATOM 859 C CA . ASP A 1 109 ? -7.586 1.519 15.562 1 95.5 109 ASP A CA 1
ATOM 860 C C . ASP A 1 109 ? -6.457 0.655 16.125 1 95.5 109 ASP A C 1
ATOM 862 O O . ASP A 1 109 ? -6.707 -0.405 16.703 1 95.5 109 ASP A O 1
ATOM 866 N N . GLY A 1 110 ? -5.301 1.13 15.82 1 91.94 110 GLY A N 1
ATOM 867 C CA . GLY A 1 110 ? -4.145 0.473 16.406 1 91.94 110 GLY A CA 1
ATOM 868 C C . GLY A 1 110 ? -3.629 -0.683 15.562 1 91.94 110 GLY A C 1
ATOM 869 O O . GLY A 1 110 ? -2.52 -1.173 15.789 1 91.94 110 GLY A O 1
ATOM 870 N N . GLU A 1 111 ? -4.441 -1.157 14.633 1 88.94 111 GLU A N 1
ATOM 871 C CA . GLU A 1 111 ? -3.982 -2.213 13.734 1 88.94 111 GLU A CA 1
ATOM 872 C C . GLU A 1 111 ? -3.207 -1.637 12.555 1 88.94 111 GLU A C 1
ATOM 874 O O . GLU A 1 111 ? -3.699 -0.751 11.852 1 88.94 111 GLU A O 1
ATOM 879 N N . ARG A 1 112 ? -1.98 -2.125 12.273 1 90.5 112 ARG A N 1
ATOM 880 C CA . ARG A 1 112 ? -1.118 -1.614 11.219 1 90.5 112 ARG A CA 1
ATOM 881 C C . ARG A 1 112 ? -1.321 -2.395 9.922 1 90.5 112 ARG A C 1
ATOM 883 O O . ARG A 1 112 ? -1.485 -3.617 9.945 1 90.5 112 ARG A O 1
ATOM 890 N N . PHE A 1 113 ? -1.32 -1.68 8.828 1 89.81 113 PHE A N 1
ATOM 891 C CA . PHE A 1 113 ? -1.415 -2.188 7.461 1 89.81 113 PHE A CA 1
ATOM 892 C C . PHE A 1 113 ? -0.212 -1.747 6.637 1 89.81 113 PHE A C 1
ATOM 894 O O . PHE A 1 113 ? 0.587 -0.922 7.086 1 89.81 113 PHE A O 1
ATOM 901 N N . HIS A 1 114 ? -0.031 -2.434 5.477 1 89.5 114 HIS A N 1
ATOM 902 C CA . HIS A 1 114 ? 1.109 -2.088 4.633 1 89.5 114 HIS A CA 1
ATOM 903 C C . HIS A 1 114 ? 2.408 -2.104 5.434 1 89.5 114 HIS A C 1
ATOM 905 O O . HIS A 1 114 ? 3.145 -1.115 5.449 1 89.5 114 HIS A O 1
ATOM 911 N N . HIS A 1 115 ? 2.662 -3.23 5.988 1 87.44 115 HIS A N 1
ATOM 912 C CA . HIS A 1 115 ? 3.738 -3.346 6.965 1 87.44 115 HIS A CA 1
ATOM 913 C C . HIS A 1 115 ? 5.078 -2.939 6.359 1 87.44 115 HIS A C 1
ATOM 915 O O . HIS A 1 115 ? 5.93 -2.379 7.051 1 87.44 115 HIS A O 1
ATOM 921 N N . ARG A 1 116 ? 5.277 -3.195 5.133 1 85.56 116 ARG A N 1
ATOM 922 C CA . ARG A 1 116 ? 6.523 -2.824 4.469 1 85.56 116 ARG A CA 1
ATOM 923 C C . ARG A 1 116 ? 6.695 -1.31 4.438 1 85.56 116 ARG A C 1
ATOM 925 O O . ARG A 1 116 ? 7.82 -0.807 4.484 1 85.56 116 ARG A O 1
ATOM 93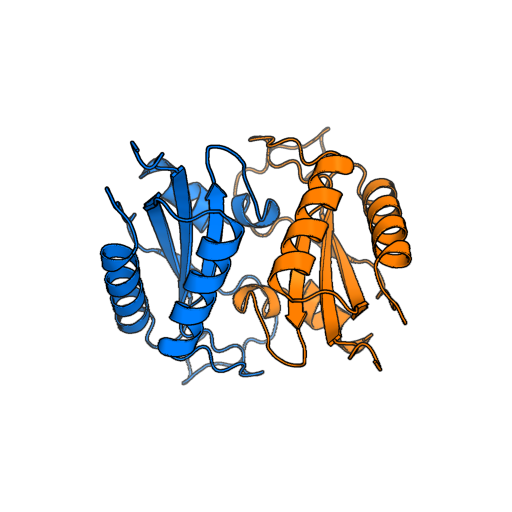2 N N . ASP A 1 117 ? 5.582 -0.567 4.41 1 90 117 ASP A N 1
ATOM 933 C CA . ASP A 1 117 ? 5.641 0.889 4.332 1 90 117 ASP A CA 1
ATOM 934 C C . ASP A 1 117 ? 6.168 1.486 5.633 1 90 117 ASP A C 1
ATOM 936 O O . ASP A 1 117 ? 6.797 2.547 5.625 1 90 117 ASP A O 1
ATOM 940 N N . TRP A 1 118 ? 6.023 0.828 6.707 1 89.19 118 TRP A N 1
ATOM 941 C CA . TRP A 1 118 ? 6.484 1.307 8.008 1 89.19 118 TRP A CA 1
ATOM 942 C C . TRP A 1 118 ? 8.008 1.293 8.086 1 89.19 118 TRP A C 1
ATOM 944 O O . TRP A 1 118 ? 8.594 1.916 8.969 1 89.19 118 TRP A O 1
ATOM 954 N N . GLU A 1 119 ? 8.609 0.629 7.113 1 83 119 GLU A N 1
ATOM 955 C CA . GLU A 1 119 ? 10.062 0.568 7.07 1 83 119 GLU A CA 1
ATOM 956 C C . GLU A 1 119 ? 10.641 1.704 6.227 1 83 119 GLU A C 1
ATOM 958 O O . GLU A 1 119 ? 11.852 1.919 6.215 1 83 119 GLU A O 1
ATOM 963 N N . ARG A 1 120 ? 9.766 2.414 5.574 1 88.38 120 ARG A N 1
ATOM 964 C CA . ARG A 1 120 ? 10.227 3.539 4.773 1 88.38 120 ARG A CA 1
ATOM 965 C C . ARG A 1 120 ? 10.781 4.652 5.656 1 88.38 120 ARG A C 1
ATOM 967 O O . ARG A 1 120 ? 10.219 4.945 6.715 1 88.38 120 ARG A O 1
ATOM 974 N N . ASN A 1 121 ? 11.812 5.27 5.18 1 86.81 121 ASN A N 1
ATOM 975 C CA . ASN A 1 121 ? 12.5 6.277 5.984 1 86.81 121 ASN A CA 1
ATOM 976 C C . ASN A 1 121 ? 11.57 7.438 6.332 1 86.81 121 ASN A C 1
ATOM 978 O O . ASN A 1 121 ? 11.57 7.914 7.469 1 86.81 121 ASN A O 1
ATOM 982 N N . TYR A 1 122 ? 10.797 7.91 5.398 1 92.69 122 TYR A N 1
ATOM 983 C CA . TYR A 1 122 ? 9.961 9.062 5.695 1 92.69 122 TYR A CA 1
ATOM 984 C C . TYR A 1 122 ? 8.938 8.734 6.773 1 92.69 122 TYR A C 1
ATOM 986 O O . TYR A 1 122 ? 8.602 9.586 7.602 1 92.69 122 TYR A O 1
ATOM 994 N N . VAL A 1 123 ? 8.391 7.516 6.805 1 94.06 123 VAL A N 1
ATOM 995 C CA . VAL A 1 123 ? 7.441 7.117 7.84 1 94.06 123 VAL A CA 1
ATOM 996 C C . VAL A 1 123 ? 8.133 7.094 9.195 1 94.06 123 VAL A C 1
ATOM 998 O O . VAL A 1 123 ? 7.625 7.656 10.172 1 94.06 123 VAL A O 1
ATOM 1001 N N . LYS A 1 124 ? 9.32 6.516 9.227 1 90.06 124 LYS A N 1
ATOM 1002 C CA . LYS A 1 124 ? 10.078 6.426 10.469 1 90.06 124 LYS A CA 1
ATOM 1003 C C . LYS A 1 124 ? 10.438 7.812 10.992 1 90.06 124 LYS A C 1
ATOM 1005 O O . LYS A 1 124 ? 10.398 8.055 12.203 1 90.06 124 LYS A O 1
ATOM 1010 N N . ASP A 1 125 ? 10.781 8.688 10.109 1 93 125 ASP A N 1
ATOM 1011 C CA . ASP A 1 125 ? 11.203 10.047 10.469 1 93 125 ASP A CA 1
ATOM 1012 C C . ASP A 1 125 ? 10.016 10.867 10.961 1 93 125 ASP A C 1
ATOM 1014 O O . ASP A 1 125 ? 10.141 11.641 11.914 1 93 125 ASP A O 1
ATOM 1018 N N . LEU A 1 126 ? 8.836 10.688 10.328 1 97.44 126 LEU A N 1
ATOM 1019 C CA . LEU A 1 126 ? 7.703 11.586 10.547 1 97.44 126 LEU A CA 1
ATOM 1020 C C . LEU A 1 126 ? 6.789 11.047 11.648 1 97.44 126 LEU A C 1
ATOM 1022 O O . LEU A 1 126 ? 6 11.797 12.227 1 97.44 126 LEU A O 1
ATOM 1026 N N . ILE A 1 127 ? 6.891 9.727 12 1 96.12 127 ILE A N 1
ATOM 1027 C CA . ILE A 1 127 ? 5.949 9.086 12.906 1 96.12 127 ILE A CA 1
ATOM 1028 C C . ILE A 1 127 ? 6.023 9.742 14.289 1 96.12 127 ILE A C 1
ATOM 1030 O O . ILE A 1 127 ? 5.016 9.836 14.992 1 96.12 127 ILE A O 1
ATOM 1034 N N . ASN A 1 128 ? 7.133 10.273 14.586 1 95.06 128 ASN A N 1
ATOM 1035 C CA . ASN A 1 128 ? 7.332 10.883 15.898 1 95.06 128 ASN A CA 1
ATOM 1036 C C . ASN A 1 128 ? 6.617 12.227 16 1 95.06 128 ASN A C 1
ATOM 1038 O O . ASN A 1 128 ? 6.465 12.766 17.109 1 95.06 128 ASN A O 1
ATOM 1042 N N . GLU A 1 129 ? 6.211 12.805 14.992 1 97 129 GLU A N 1
ATOM 1043 C CA . GLU A 1 129 ? 5.449 14.055 15.008 1 97 129 GLU A CA 1
ATOM 1044 C C . GLU A 1 129 ? 3.98 13.797 15.336 1 97 129 GLU A C 1
ATOM 1046 O O . GLU A 1 129 ? 3.219 14.742 15.57 1 97 129 GLU A O 1
ATOM 1051 N N . LEU A 1 130 ? 3.566 12.547 15.188 1 94.12 130 LEU A N 1
ATOM 1052 C CA . LEU A 1 130 ? 2.166 12.203 15.398 1 94.12 130 LEU A CA 1
ATOM 1053 C C . LEU A 1 130 ? 1.902 11.875 16.859 1 94.12 130 LEU A C 1
ATOM 1055 O O . LEU A 1 130 ? 0.853 12.227 17.406 1 94.12 130 LEU A O 1
ATOM 1059 N N . MET B 1 1 ? -25.922 -16.547 -14.203 1 43.56 1 MET B N 1
ATOM 1060 C CA . MET B 1 1 ? -25.469 -15.156 -14.086 1 43.56 1 MET B CA 1
ATOM 1061 C C . MET B 1 1 ? -23.953 -15.07 -14.195 1 43.56 1 MET B C 1
ATOM 1063 O O . MET B 1 1 ? -23.234 -15.68 -13.398 1 43.56 1 MET B O 1
ATOM 1067 N N . ILE B 1 2 ? -23.344 -14.945 -15.336 1 52.56 2 ILE B N 1
ATOM 1068 C CA . ILE B 1 2 ? -21.922 -15.125 -15.633 1 52.56 2 ILE B CA 1
ATOM 1069 C C . ILE B 1 2 ? -21.094 -14.234 -14.719 1 52.56 2 ILE B C 1
ATOM 1071 O O . ILE B 1 2 ? -21.25 -13.008 -14.734 1 52.56 2 ILE B O 1
ATOM 1075 N N . GLN B 1 3 ? -20.75 -14.734 -13.555 1 68.44 3 GLN B N 1
ATOM 1076 C CA . GLN B 1 3 ? -20.047 -13.938 -12.562 1 68.44 3 GLN B CA 1
ATOM 1077 C C . GLN B 1 3 ? -18.781 -13.305 -13.164 1 68.44 3 GLN B C 1
ATOM 1079 O O . GLN B 1 3 ? -17.953 -14.008 -13.742 1 68.44 3 GLN B O 1
ATOM 1084 N N . LYS B 1 4 ? -18.938 -12.062 -13.602 1 84.44 4 LYS B N 1
ATOM 1085 C CA . LYS B 1 4 ? -17.844 -11.344 -14.242 1 84.44 4 LYS B CA 1
ATOM 1086 C C . LYS B 1 4 ? -16.562 -11.461 -13.422 1 84.44 4 LYS B C 1
ATOM 1088 O O . LYS B 1 4 ? -16.578 -11.305 -12.203 1 84.44 4 LYS B O 1
ATOM 1093 N N . GLU B 1 5 ? -15.594 -12.078 -14.07 1 95.31 5 GLU B N 1
ATOM 1094 C CA . GLU B 1 5 ? -14.289 -12.195 -13.43 1 95.31 5 GLU B CA 1
ATOM 1095 C C . GLU B 1 5 ? -13.477 -10.914 -13.594 1 95.31 5 GLU B C 1
ATOM 1097 O O . GLU B 1 5 ? -13.5 -10.281 -14.648 1 95.31 5 GLU B O 1
ATOM 1102 N N . HIS B 1 6 ? -12.891 -10.453 -12.523 1 98.19 6 HIS B N 1
ATOM 1103 C CA . HIS B 1 6 ? -12.008 -9.289 -12.5 1 98.19 6 HIS B CA 1
ATOM 1104 C C . HIS B 1 6 ? -10.547 -9.711 -12.586 1 98.19 6 HIS B C 1
ATOM 1106 O O . HIS B 1 6 ? -10.141 -10.695 -11.969 1 98.19 6 HIS B O 1
ATOM 1112 N N . HIS B 1 7 ? -9.789 -9.008 -13.391 1 98.31 7 HIS B N 1
ATOM 1113 C CA . HIS B 1 7 ? -8.359 -9.25 -13.508 1 98.31 7 HIS B CA 1
ATOM 1114 C C . HIS B 1 7 ? -7.582 -8.445 -12.469 1 98.31 7 HIS B C 1
ATOM 1116 O O . HIS B 1 7 ? -7.832 -7.254 -12.289 1 98.31 7 HIS B O 1
ATOM 1122 N N . ILE B 1 8 ? -6.609 -9.164 -11.758 1 98.38 8 ILE B N 1
ATOM 1123 C CA . ILE B 1 8 ? -5.945 -8.453 -10.672 1 98.38 8 ILE B CA 1
ATOM 1124 C C . ILE B 1 8 ? -4.453 -8.773 -10.688 1 98.38 8 ILE B C 1
ATOM 1126 O O . ILE B 1 8 ? -4.027 -9.773 -11.266 1 98.38 8 ILE B O 1
ATOM 1130 N N . ILE B 1 9 ? -3.619 -7.875 -10.141 1 98.5 9 ILE B N 1
ATOM 1131 C CA . ILE B 1 9 ? -2.217 -8.07 -9.797 1 98.5 9 ILE B CA 1
ATOM 1132 C C . ILE B 1 9 ? -2 -7.777 -8.32 1 98.5 9 ILE B C 1
ATOM 1134 O O . ILE B 1 9 ? -2.424 -6.734 -7.816 1 98.5 9 ILE B O 1
ATOM 1138 N N . ILE B 1 10 ? -1.377 -8.711 -7.586 1 98.44 10 ILE B N 1
ATOM 1139 C CA . ILE B 1 10 ? -1.086 -8.586 -6.16 1 98.44 10 ILE B CA 1
ATOM 1140 C C . ILE B 1 10 ? 0.422 -8.672 -5.934 1 98.44 10 ILE B C 1
ATOM 1142 O O . ILE B 1 10 ? 1.105 -9.492 -6.547 1 98.44 10 ILE B O 1
ATOM 1146 N N . SER B 1 11 ? 0.943 -7.793 -5.105 1 97.88 11 SER B N 1
ATOM 1147 C CA . SER B 1 11 ? 2.318 -7.945 -4.641 1 97.88 11 SER B CA 1
ATOM 1148 C C . SER B 1 11 ? 2.371 -8.703 -3.316 1 97.88 11 SER B C 1
ATOM 1150 O O . SER B 1 11 ? 1.512 -8.508 -2.453 1 97.88 11 SER B O 1
ATOM 1152 N N . LEU B 1 12 ? 3.326 -9.578 -3.148 1 97.25 12 LEU B N 1
ATOM 1153 C CA . LEU B 1 12 ? 3.625 -10.328 -1.932 1 97.25 12 LEU B CA 1
ATOM 1154 C C . LEU B 1 12 ? 5.023 -9.992 -1.42 1 97.25 12 LEU B C 1
ATOM 1156 O O . LEU B 1 12 ? 5.973 -9.914 -2.203 1 97.25 12 LEU B O 1
ATOM 1160 N N . ALA B 1 13 ? 5.121 -9.852 -0.118 1 95.06 13 ALA B N 1
ATOM 1161 C CA . ALA B 1 13 ? 6.414 -9.609 0.513 1 95.06 13 ALA B CA 1
ATOM 1162 C C . ALA B 1 13 ? 6.488 -10.266 1.888 1 95.06 13 ALA B C 1
ATOM 1164 O O . ALA B 1 13 ? 5.492 -10.32 2.611 1 95.06 13 ALA B O 1
ATOM 1165 N N . SER B 1 14 ? 7.699 -10.727 2.252 1 92.44 14 SER B N 1
ATOM 1166 C CA . SER B 1 14 ? 7.98 -11.273 3.578 1 92.44 14 SER B CA 1
ATOM 1167 C C . SER B 1 14 ? 9.445 -11.07 3.959 1 92.44 14 SER B C 1
ATOM 1169 O O . SER B 1 14 ? 10.336 -11.188 3.111 1 92.44 14 SER B O 1
ATOM 1171 N N . ASN B 1 15 ? 9.633 -10.781 5.262 1 89.94 15 ASN B N 1
ATOM 1172 C CA . ASN B 1 15 ? 11.023 -10.594 5.641 1 89.94 15 ASN B CA 1
ATOM 1173 C C . ASN B 1 15 ? 11.422 -11.5 6.801 1 89.94 15 ASN B C 1
ATOM 1175 O O . ASN B 1 15 ? 12.477 -11.312 7.414 1 89.94 15 ASN B O 1
ATOM 1179 N N . ILE B 1 16 ? 10.586 -12.406 7.152 1 87.81 16 ILE B N 1
ATOM 1180 C CA . ILE B 1 16 ? 10.867 -13.398 8.18 1 87.81 16 ILE B CA 1
ATOM 1181 C C . ILE B 1 16 ? 10.367 -14.766 7.723 1 87.81 16 ILE B C 1
ATOM 1183 O O . ILE B 1 16 ? 9.258 -14.883 7.191 1 87.81 16 ILE B O 1
ATOM 1187 N N . ASN B 1 17 ? 11.227 -15.773 7.875 1 91.06 17 ASN B N 1
ATOM 1188 C CA . ASN B 1 17 ? 10.836 -17.078 7.348 1 91.06 17 ASN B CA 1
ATOM 1189 C C . ASN B 1 17 ? 10.211 -16.969 5.961 1 91.06 17 ASN B C 1
ATOM 1191 O O . ASN B 1 17 ? 9.156 -17.547 5.703 1 91.06 17 ASN B O 1
ATOM 1195 N N . HIS B 1 18 ? 10.891 -16.172 5.199 1 91.88 18 HIS B N 1
ATOM 1196 C CA . HIS B 1 18 ? 10.242 -15.594 4.027 1 91.88 18 HIS B CA 1
ATOM 1197 C C . HIS B 1 18 ? 9.891 -16.672 3.008 1 91.88 18 HIS B C 1
ATOM 1199 O O . HIS B 1 18 ? 8.836 -16.609 2.371 1 91.88 18 HIS B O 1
ATOM 1205 N N . GLU B 1 19 ? 10.664 -17.766 2.885 1 95.12 19 GLU B N 1
ATOM 1206 C CA . GLU B 1 19 ? 10.32 -18.828 1.945 1 95.12 19 GLU B CA 1
ATOM 1207 C C . GLU B 1 19 ? 9.047 -19.547 2.367 1 95.12 19 GLU B C 1
ATOM 1209 O O . GLU B 1 19 ? 8.125 -19.719 1.562 1 95.12 19 GLU B O 1
ATOM 1214 N N . ALA B 1 20 ? 8.961 -19.906 3.59 1 96.12 20 ALA B N 1
ATOM 1215 C CA . ALA B 1 20 ? 7.797 -20.625 4.109 1 96.12 20 ALA B CA 1
ATOM 1216 C C . ALA B 1 20 ? 6.555 -19.734 4.102 1 96.12 20 ALA B C 1
ATOM 1218 O O . ALA B 1 20 ? 5.469 -20.172 3.721 1 96.12 20 ALA B O 1
ATOM 1219 N N . ASN B 1 21 ? 6.707 -18.5 4.57 1 94.81 21 ASN B N 1
ATOM 1220 C CA . ASN B 1 21 ? 5.578 -17.578 4.645 1 94.81 21 ASN B CA 1
ATOM 1221 C C . ASN B 1 21 ? 5.039 -17.234 3.262 1 94.81 21 ASN B C 1
ATOM 1223 O O . ASN B 1 21 ? 3.824 -17.156 3.068 1 94.81 21 ASN B O 1
ATOM 1227 N N . LEU B 1 22 ? 5.922 -17.031 2.303 1 96.62 22 LEU B N 1
ATOM 1228 C CA . LEU B 1 22 ? 5.484 -16.75 0.94 1 96.62 22 LEU B CA 1
ATOM 1229 C C . LEU B 1 22 ? 4.762 -17.953 0.35 1 96.62 22 LEU B C 1
ATOM 1231 O O . LEU B 1 22 ? 3.783 -17.797 -0.387 1 96.62 22 LEU B O 1
ATOM 1235 N N . GLU B 1 23 ? 5.289 -19.141 0.661 1 97.75 23 GLU B N 1
ATOM 1236 C CA . GLU B 1 23 ? 4.617 -20.344 0.199 1 97.75 23 GLU B CA 1
ATOM 1237 C C . GLU B 1 23 ? 3.207 -20.453 0.771 1 97.75 23 GLU B C 1
ATOM 1239 O O . GLU B 1 23 ? 2.266 -20.797 0.057 1 97.75 23 GLU B O 1
ATOM 1244 N N . ALA B 1 24 ? 3.055 -20.203 2 1 97.5 24 ALA B N 1
ATOM 1245 C CA . ALA B 1 24 ? 1.739 -20.203 2.635 1 97.5 24 ALA B CA 1
ATOM 1246 C C . ALA B 1 24 ? 0.806 -19.188 1.981 1 97.5 24 ALA B C 1
ATOM 1248 O O . ALA B 1 24 ? -0.368 -19.484 1.743 1 97.5 24 ALA B O 1
ATOM 1249 N N . ALA B 1 25 ? 1.32 -18.016 1.709 1 97.5 25 ALA B N 1
ATOM 1250 C CA . ALA B 1 25 ? 0.534 -16.984 1.039 1 97.5 25 ALA B CA 1
ATOM 1251 C C . ALA B 1 25 ? 0.11 -17.438 -0.355 1 97.5 25 ALA B C 1
ATOM 1253 O O . ALA B 1 25 ? -1.043 -17.25 -0.75 1 97.5 25 ALA B O 1
ATOM 1254 N N . ARG B 1 26 ? 1.038 -18.047 -1.087 1 98.44 26 ARG B N 1
ATOM 1255 C CA . ARG B 1 26 ? 0.724 -18.562 -2.414 1 98.44 26 ARG B CA 1
ATOM 1256 C C . ARG B 1 26 ? -0.416 -19.578 -2.35 1 98.44 26 ARG B C 1
ATOM 1258 O O . ARG B 1 26 ? -1.315 -19.562 -3.193 1 98.44 26 ARG B O 1
ATOM 1265 N N . THR B 1 27 ? -0.36 -20.422 -1.363 1 98.31 27 THR B N 1
ATOM 1266 C CA . THR B 1 27 ? -1.384 -21.453 -1.195 1 98.31 27 THR B CA 1
ATOM 1267 C C . THR B 1 27 ? -2.752 -20.812 -0.961 1 98.31 27 THR B C 1
ATOM 1269 O O . THR B 1 27 ? -3.738 -21.203 -1.59 1 98.31 27 THR B O 1
ATOM 1272 N N . GLN B 1 28 ? -2.787 -19.844 -0.137 1 98 28 GLN B N 1
ATOM 1273 C CA . GLN B 1 28 ? -4.043 -19.156 0.155 1 98 28 GLN B CA 1
ATOM 1274 C C . GLN B 1 28 ? -4.566 -18.422 -1.075 1 98 28 GLN B C 1
ATOM 1276 O O . GLN B 1 28 ? -5.766 -18.453 -1.359 1 98 28 GLN B O 1
ATOM 1281 N N . LEU B 1 29 ? -3.693 -17.781 -1.797 1 98.44 29 LEU B N 1
ATOM 1282 C CA . LEU B 1 29 ? -4.098 -17.031 -2.982 1 98.44 29 LEU B CA 1
ATOM 1283 C C . LEU B 1 29 ? -4.586 -17.969 -4.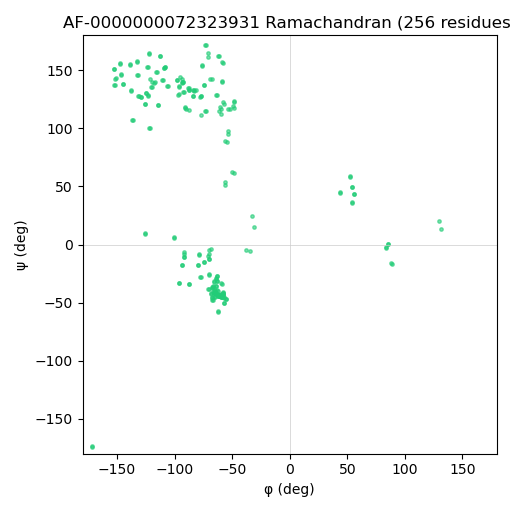078 1 98.44 29 LEU B C 1
ATOM 1285 O O . LEU B 1 29 ? -5.52 -17.641 -4.812 1 98.44 29 LEU B O 1
ATOM 1289 N N . THR B 1 30 ? -3.938 -19.125 -4.188 1 98.62 30 THR B N 1
ATOM 1290 C CA . THR B 1 30 ? -4.336 -20.125 -5.184 1 98.62 30 THR B CA 1
ATOM 1291 C C . THR B 1 30 ? -5.754 -20.625 -4.91 1 98.62 30 THR B C 1
ATOM 1293 O O . THR B 1 30 ? -6.508 -20.906 -5.844 1 98.62 30 THR B O 1
ATOM 1296 N N . GLN B 1 31 ? -6.156 -20.672 -3.668 1 97.81 31 GLN B N 1
ATOM 1297 C CA . GLN B 1 31 ? -7.508 -21.078 -3.293 1 97.81 31 GLN B CA 1
ATOM 1298 C C . GLN B 1 31 ? -8.508 -19.953 -3.541 1 97.81 31 GLN B C 1
ATOM 1300 O O . GLN B 1 31 ? -9.68 -20.219 -3.836 1 97.81 31 GLN B O 1
ATOM 1305 N N . LEU B 1 32 ? -8.07 -18.766 -3.488 1 97.5 32 LEU B N 1
ATOM 1306 C CA . LEU B 1 32 ? -8.922 -17.594 -3.547 1 97.5 32 LEU B CA 1
ATOM 1307 C C . LEU B 1 32 ? -9.164 -17.172 -4.992 1 97.5 32 LEU B C 1
ATOM 1309 O O . LEU B 1 32 ? -10.25 -16.688 -5.328 1 97.5 32 LEU B O 1
ATOM 1313 N N . LEU B 1 33 ? -8.203 -17.344 -5.871 1 98.31 33 LEU B N 1
ATOM 1314 C CA . LEU B 1 33 ? -8.211 -16.766 -7.211 1 98.31 33 LEU B CA 1
ATOM 1315 C C . LEU B 1 33 ? -8.328 -17.844 -8.273 1 98.31 33 LEU B C 1
ATOM 1317 O O . LEU B 1 33 ? -8.148 -19.031 -7.98 1 98.31 33 LEU B O 1
ATOM 1321 N N . SER B 1 34 ? -8.711 -17.422 -9.445 1 98.06 34 SER B N 1
ATOM 1322 C CA . SER B 1 34 ? -8.672 -18.25 -10.641 1 98.06 34 SER B CA 1
ATOM 1323 C C . SER B 1 34 ? -7.57 -17.797 -11.594 1 98.06 34 SER B C 1
ATOM 1325 O O . SER B 1 34 ? -7.164 -16.625 -11.57 1 98.06 34 SER B O 1
ATOM 1327 N N . GLU B 1 35 ? -6.984 -18.766 -12.469 1 97.81 35 GLU B N 1
ATOM 1328 C CA . GLU B 1 35 ? -5.953 -18.484 -13.469 1 97.81 35 GLU B CA 1
ATOM 1329 C C . GLU B 1 35 ? -4.75 -17.781 -12.836 1 97.81 35 GLU B C 1
ATOM 1331 O O . GLU B 1 35 ? -4.281 -16.766 -13.344 1 97.81 35 GLU B O 1
ATOM 1336 N N . VAL B 1 36 ? -4.293 -18.328 -11.789 1 98.31 36 VAL B N 1
ATOM 1337 C CA . VAL B 1 36 ? -3.271 -17.688 -10.969 1 98.31 36 VAL B CA 1
ATOM 1338 C C . VAL B 1 36 ? -1.889 -17.953 -11.562 1 98.31 36 VAL B C 1
ATOM 1340 O O . VAL B 1 36 ? -1.587 -19.078 -11.969 1 98.31 36 VAL B O 1
ATOM 1343 N N . HIS B 1 37 ? -1.089 -16.938 -11.695 1 98.62 37 HIS B N 1
ATOM 1344 C CA . HIS B 1 37 ? 0.315 -16.984 -12.086 1 98.62 37 HIS B CA 1
ATOM 1345 C C . HIS B 1 37 ? 1.187 -16.203 -11.109 1 98.62 37 HIS B C 1
ATOM 1347 O O . HIS B 1 37 ? 0.886 -15.055 -10.781 1 98.62 37 HIS B O 1
ATOM 1353 N N . PHE B 1 38 ? 2.223 -16.875 -10.609 1 98.75 38 PHE B N 1
ATOM 1354 C CA . PHE B 1 38 ? 3.207 -16.219 -9.758 1 98.75 38 PHE B CA 1
ATOM 1355 C C . PHE B 1 38 ? 4.512 -16 -10.508 1 98.75 38 PHE B C 1
ATOM 1357 O O . PHE B 1 38 ? 4.977 -16.875 -11.234 1 98.75 38 PHE B O 1
ATOM 1364 N N . THR B 1 39 ? 5.066 -14.867 -10.359 1 98.81 39 THR B N 1
ATOM 1365 C CA . THR B 1 39 ? 6.402 -14.617 -10.891 1 98.81 39 THR B CA 1
ATOM 1366 C C . THR B 1 39 ? 7.457 -15.344 -10.055 1 98.81 39 THR B C 1
ATOM 1368 O O . THR B 1 39 ? 7.137 -15.961 -9.039 1 98.81 39 THR B O 1
ATOM 1371 N N . SER B 1 40 ? 8.68 -15.273 -10.648 1 98.38 40 SER B N 1
ATOM 1372 C CA . SER B 1 40 ? 9.797 -15.625 -9.781 1 98.38 40 SER B CA 1
ATOM 1373 C C . SER B 1 40 ? 9.836 -14.734 -8.539 1 98.38 40 SER B C 1
ATOM 1375 O O . SER B 1 40 ? 9.211 -13.68 -8.508 1 98.38 40 SER B O 1
ATOM 1377 N N . ALA B 1 41 ? 10.469 -15.25 -7.461 1 98.19 41 ALA B N 1
ATOM 1378 C CA . ALA B 1 41 ? 10.672 -14.469 -6.246 1 98.19 41 ALA B CA 1
ATOM 1379 C C . ALA B 1 41 ? 12.078 -13.867 -6.207 1 98.19 41 ALA B C 1
ATOM 1381 O O . ALA B 1 41 ? 13.047 -14.516 -6.609 1 98.19 41 ALA B O 1
ATOM 1382 N N . ILE B 1 42 ? 12.172 -12.617 -5.715 1 97.12 42 ILE B N 1
ATOM 1383 C CA . ILE B 1 42 ? 13.484 -11.977 -5.66 1 97.12 42 ILE B CA 1
ATOM 1384 C C . ILE B 1 42 ? 13.703 -11.367 -4.277 1 97.12 42 ILE B C 1
ATOM 1386 O O . ILE B 1 42 ? 12.766 -10.844 -3.668 1 97.12 42 ILE B O 1
ATOM 1390 N N . TYR B 1 43 ? 14.945 -11.398 -3.834 1 94.56 43 TYR B N 1
ATOM 1391 C CA . TYR B 1 43 ? 15.328 -10.781 -2.57 1 94.56 43 TYR B CA 1
ATOM 1392 C C . TYR B 1 43 ? 15.695 -9.312 -2.771 1 94.56 43 TYR B C 1
ATOM 1394 O O . TYR B 1 43 ? 16.359 -8.961 -3.752 1 94.56 43 TYR B O 1
ATOM 1402 N N . THR B 1 44 ? 15.164 -8.484 -1.853 1 91.06 44 THR B N 1
ATOM 1403 C CA . THR B 1 44 ? 15.57 -7.082 -1.821 1 91.06 44 THR B CA 1
ATOM 1404 C C . THR B 1 44 ? 15.906 -6.648 -0.396 1 91.06 44 THR B C 1
ATOM 1406 O O . THR B 1 44 ? 15.461 -7.27 0.568 1 91.06 44 THR B O 1
ATOM 1409 N N . GLU B 1 45 ? 16.719 -5.582 -0.312 1 84.56 45 GLU B N 1
ATOM 1410 C CA . GLU B 1 45 ? 16.922 -4.93 0.978 1 84.56 45 GLU B CA 1
ATOM 1411 C C . GLU B 1 45 ? 15.727 -4.07 1.365 1 84.56 45 GLU B C 1
ATOM 1413 O O . GLU B 1 45 ? 14.961 -3.631 0.5 1 84.56 45 GLU B O 1
ATOM 1418 N N . PRO B 1 46 ? 15.602 -3.896 2.707 1 81.25 46 PRO B N 1
ATOM 1419 C CA . PRO B 1 46 ? 14.547 -2.965 3.119 1 81.25 46 PRO B CA 1
ATOM 1420 C C . PRO B 1 46 ? 14.742 -1.562 2.549 1 81.25 46 PRO B C 1
ATOM 1422 O O . PRO B 1 46 ? 15.875 -1.125 2.352 1 81.25 46 PRO B O 1
ATOM 1425 N N . VAL B 1 47 ? 13.68 -0.847 2.119 1 75.19 47 VAL B N 1
ATOM 1426 C CA . VAL B 1 47 ? 13.742 0.456 1.467 1 75.19 47 VAL B CA 1
ATOM 1427 C C . VAL B 1 47 ? 14.156 1.521 2.48 1 75.19 47 VAL B C 1
ATOM 1429 O O . VAL B 1 47 ? 14.594 2.613 2.102 1 75.19 47 VAL B O 1
ATOM 1432 N N . GLY B 1 48 ? 14.211 1.298 3.697 1 68 48 GLY B N 1
ATOM 1433 C CA . GLY B 1 48 ? 14.609 2.285 4.688 1 68 48 GLY B CA 1
ATOM 1434 C C . GLY B 1 48 ? 16.078 2.188 5.07 1 68 48 GLY B C 1
ATOM 1435 O O . GLY B 1 48 ? 16.703 1.149 4.867 1 68 48 GLY B O 1
ATOM 1436 N N . ASN B 1 49 ? 16.781 3.375 5.008 1 57.53 49 ASN B N 1
ATOM 1437 C CA . ASN B 1 49 ? 18.188 3.457 5.344 1 57.53 49 ASN B CA 1
ATOM 1438 C C . ASN B 1 49 ? 18.422 3.273 6.84 1 57.53 49 ASN B C 1
ATOM 1440 O O . ASN B 1 49 ? 19.547 3.439 7.324 1 57.53 49 ASN B O 1
ATOM 1444 N N . GLY B 1 50 ? 17.391 3.168 7.551 1 54.62 50 GLY B N 1
ATOM 1445 C CA . GLY B 1 50 ? 17.719 3.311 8.961 1 54.62 50 GLY B CA 1
ATOM 1446 C C . GLY B 1 50 ? 18.484 2.127 9.523 1 54.62 50 GLY B C 1
ATOM 1447 O O . GLY B 1 50 ? 18.828 1.203 8.781 1 54.62 50 GLY B O 1
ATOM 1448 N N . GLN B 1 51 ? 19.094 2.367 10.75 1 50.59 51 GLN B N 1
ATOM 1449 C CA . GLN B 1 51 ? 19.797 1.346 11.516 1 50.59 51 GLN B CA 1
ATOM 1450 C C . GLN B 1 51 ? 18.938 0.089 11.672 1 50.59 51 GLN B C 1
ATOM 1452 O O . GLN B 1 51 ? 17.906 0.114 12.336 1 50.59 51 GLN B O 1
ATOM 1457 N N . TRP B 1 52 ? 18.656 -0.493 10.461 1 53.84 52 TRP B N 1
ATOM 1458 C CA . TRP B 1 52 ? 17.844 -1.688 10.648 1 53.84 52 TRP B CA 1
ATOM 1459 C C . TRP B 1 52 ? 18.438 -2.586 11.727 1 53.84 52 TRP B C 1
ATOM 1461 O O . TRP B 1 52 ? 19.656 -2.623 11.914 1 53.84 52 TRP B O 1
ATOM 1471 N N . SER B 1 53 ? 17.625 -2.846 12.672 1 55.88 53 SER B N 1
ATOM 1472 C CA . SER B 1 53 ? 18.078 -3.842 13.633 1 55.88 53 SER B CA 1
ATOM 1473 C C . SER B 1 53 ? 18.25 -5.211 12.984 1 55.88 53 SER B C 1
ATOM 1475 O O . SER B 1 53 ? 17.5 -5.555 12.062 1 55.88 53 SER B O 1
ATOM 1477 N N . MET B 1 54 ? 19.328 -5.695 13.219 1 57.78 54 MET B N 1
ATOM 1478 C CA . MET B 1 54 ? 19.562 -7.074 12.797 1 57.78 54 MET B CA 1
ATOM 1479 C C . MET B 1 54 ? 18.469 -7.992 13.336 1 57.78 54 MET B C 1
ATOM 1481 O O . MET B 1 54 ? 18 -7.809 14.461 1 57.78 54 MET B O 1
ATOM 1485 N N . VAL B 1 55 ? 17.766 -8.539 12.539 1 57.06 55 VAL B N 1
ATOM 1486 C CA . VAL B 1 55 ? 16.891 -9.641 12.953 1 57.06 55 VAL B CA 1
ATOM 1487 C C . VAL B 1 55 ? 17.656 -10.961 12.867 1 57.06 55 VAL B C 1
ATOM 1489 O O . VAL B 1 55 ? 18.094 -11.359 11.789 1 57.06 55 VAL B O 1
ATOM 1492 N N . ASN B 1 56 ? 17.797 -11.5 14.078 1 56 56 ASN B N 1
ATOM 1493 C CA . ASN B 1 56 ? 18.562 -12.734 14.219 1 56 56 ASN B CA 1
ATOM 1494 C C . ASN B 1 56 ? 19.969 -12.602 13.609 1 56 56 ASN B C 1
ATOM 1496 O O . ASN B 1 56 ? 20.422 -13.492 12.898 1 56 56 ASN B O 1
ATOM 1500 N N . GLY B 1 57 ? 20.453 -11.43 13.781 1 59.09 57 GLY B N 1
ATOM 1501 C CA . GLY B 1 57 ? 21.812 -11.227 13.336 1 59.09 57 GLY B CA 1
ATOM 1502 C C . GLY B 1 57 ? 21.922 -10.922 11.852 1 59.09 57 GLY B C 1
ATOM 1503 O O . GLY B 1 57 ? 23.016 -10.828 11.305 1 59.09 57 GLY B O 1
ATOM 1504 N N . GLN B 1 58 ? 20.828 -10.922 11.211 1 60.31 58 GLN B N 1
ATOM 1505 C CA . GLN B 1 58 ? 20.875 -10.688 9.766 1 60.31 58 GLN B CA 1
ATOM 1506 C C . GLN B 1 58 ? 20.047 -9.469 9.383 1 60.31 58 GLN B C 1
ATOM 1508 O O . GLN B 1 58 ? 19.078 -9.133 10.062 1 60.31 58 GLN B O 1
ATOM 1513 N N . TRP B 1 59 ? 20.516 -8.75 8.477 1 61.38 59 T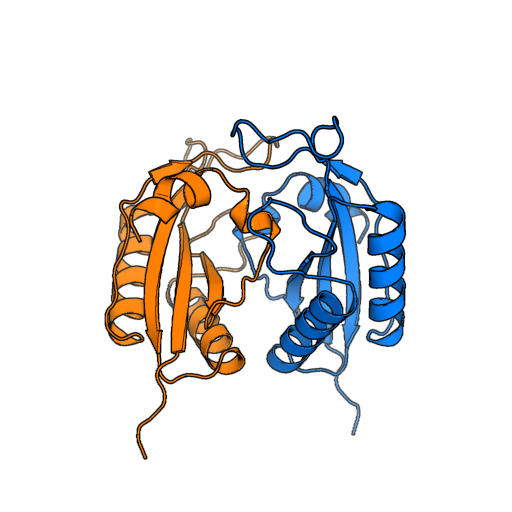RP B N 1
ATOM 1514 C CA . TRP B 1 59 ? 19.734 -7.664 7.898 1 61.38 59 TRP B CA 1
ATOM 1515 C C . TRP B 1 59 ? 18.453 -8.195 7.25 1 61.38 59 TRP B C 1
ATOM 1517 O O . TRP B 1 59 ? 18.5 -9.109 6.426 1 61.38 59 TRP B O 1
ATOM 1527 N N . PRO B 1 60 ? 17.422 -7.766 7.754 1 73.31 60 PRO B N 1
ATOM 1528 C CA . PRO B 1 60 ? 16.219 -8.359 7.176 1 73.31 60 PRO B CA 1
ATOM 1529 C C . PRO B 1 60 ? 16.078 -8.07 5.684 1 73.31 60 PRO B C 1
ATOM 1531 O O . PRO B 1 60 ? 16.266 -6.934 5.246 1 73.31 60 PRO B O 1
ATOM 1534 N N . LYS B 1 61 ? 16.156 -9.195 4.871 1 88.62 61 LYS B N 1
ATOM 1535 C CA . LYS B 1 61 ? 15.836 -9.109 3.453 1 88.62 61 LYS B CA 1
ATOM 1536 C C . LYS B 1 61 ? 14.383 -9.508 3.195 1 88.62 61 LYS B C 1
ATOM 1538 O O . LYS B 1 61 ? 13.828 -10.344 3.91 1 88.62 61 LYS B O 1
ATOM 1543 N N . TYR B 1 62 ? 13.852 -8.797 2.252 1 92.75 62 TYR B N 1
ATOM 1544 C CA . TYR B 1 62 ? 12.5 -9.148 1.832 1 92.75 62 TYR B CA 1
ATOM 1545 C C . TYR B 1 62 ? 12.523 -10.109 0.655 1 92.75 62 TYR B C 1
ATOM 1547 O O . TYR B 1 62 ? 13.328 -9.953 -0.271 1 92.75 62 TYR B O 1
ATOM 1555 N N . LEU B 1 63 ? 11.805 -11.109 0.759 1 96.44 63 LEU B N 1
ATOM 1556 C CA . LEU B 1 63 ? 11.453 -11.891 -0.419 1 96.44 63 LEU B CA 1
ATOM 1557 C C . LEU B 1 63 ? 10.156 -11.391 -1.042 1 96.44 63 LEU B C 1
ATOM 1559 O O . LEU B 1 63 ? 9.125 -11.32 -0.367 1 96.44 63 LEU B O 1
ATOM 1563 N N . ASN B 1 64 ? 10.242 -10.914 -2.318 1 97.25 64 ASN B N 1
ATOM 1564 C CA . ASN B 1 64 ? 9.117 -10.289 -3.008 1 97.25 64 ASN B CA 1
ATOM 1565 C C . ASN B 1 64 ? 8.688 -11.102 -4.227 1 97.25 64 ASN B C 1
ATOM 1567 O O . ASN B 1 64 ? 9.523 -11.734 -4.879 1 97.25 64 ASN B O 1
ATOM 1571 N N . GLN B 1 65 ? 7.445 -11.062 -4.527 1 98.5 65 GLN B N 1
ATOM 1572 C CA . GLN B 1 65 ? 6.828 -11.758 -5.652 1 98.5 65 GLN B CA 1
ATOM 1573 C C . GLN B 1 65 ? 5.578 -11.023 -6.133 1 98.5 65 GLN B C 1
ATOM 1575 O O . GLN B 1 65 ? 4.961 -10.273 -5.371 1 98.5 65 GLN B O 1
ATOM 1580 N N . LEU B 1 66 ? 5.258 -11.148 -7.41 1 98.75 66 LEU B N 1
ATOM 1581 C CA . LEU B 1 66 ? 3.979 -10.688 -7.934 1 98.75 66 LEU B CA 1
ATOM 1582 C C . LEU B 1 66 ? 3.084 -11.867 -8.305 1 98.75 66 LEU B C 1
ATOM 1584 O O . LEU B 1 66 ? 3.578 -12.945 -8.648 1 98.75 66 LEU B O 1
ATOM 1588 N N . CYS B 1 67 ? 1.831 -11.602 -8.227 1 98.81 67 CYS B N 1
ATOM 1589 C CA . CYS B 1 67 ? 0.809 -12.578 -8.578 1 98.81 67 CYS B CA 1
ATOM 1590 C C . CYS B 1 67 ? -0.24 -11.969 -9.5 1 98.81 67 CYS B C 1
ATOM 1592 O O . CYS B 1 67 ? -0.744 -10.875 -9.234 1 98.81 67 CYS B O 1
ATOM 1594 N N . LYS B 1 68 ? -0.484 -12.625 -10.586 1 98.75 68 LYS B N 1
ATOM 1595 C CA . LYS B 1 68 ? -1.597 -12.273 -11.461 1 98.75 68 LYS B CA 1
ATOM 1596 C C . LYS B 1 68 ? -2.684 -13.344 -11.43 1 98.75 68 LYS B C 1
ATOM 1598 O O . LYS B 1 68 ? -2.387 -14.531 -11.312 1 98.75 68 LYS B O 1
ATOM 1603 N N . GLY B 1 69 ? -3.975 -12.898 -11.469 1 98.56 69 GLY B N 1
ATOM 1604 C CA . GLY B 1 69 ? -5.09 -13.828 -11.484 1 98.56 69 GLY B CA 1
ATOM 1605 C C . GLY B 1 69 ? -6.43 -13.156 -11.719 1 98.56 69 GLY B C 1
ATOM 1606 O O . GLY B 1 69 ? -6.48 -11.984 -12.086 1 98.56 69 GLY B O 1
ATOM 1607 N N . THR B 1 70 ? -7.477 -13.969 -11.609 1 98.56 70 THR B N 1
ATOM 1608 C CA . THR B 1 70 ? -8.836 -13.453 -11.727 1 98.56 70 THR B CA 1
ATOM 1609 C C . THR B 1 70 ? -9.656 -13.789 -10.484 1 98.56 70 THR B C 1
ATOM 1611 O O . THR B 1 70 ? -9.297 -14.688 -9.719 1 98.56 70 THR B O 1
ATOM 1614 N N . THR B 1 71 ? -10.656 -12.984 -10.18 1 98.31 71 THR B N 1
ATOM 1615 C CA . THR B 1 71 ? -11.531 -13.195 -9.031 1 98.31 71 THR B CA 1
ATOM 1616 C C . THR B 1 71 ? -12.938 -12.695 -9.328 1 98.31 71 THR B C 1
ATOM 1618 O O . THR B 1 71 ? -13.133 -11.82 -10.172 1 98.31 71 THR B O 1
ATOM 1621 N N . ALA B 1 72 ? -13.898 -13.234 -8.633 1 97.75 72 ALA B N 1
ATOM 1622 C CA . ALA B 1 72 ? -15.273 -12.766 -8.719 1 97.75 72 ALA B CA 1
ATOM 1623 C C . ALA B 1 72 ? -15.555 -11.703 -7.656 1 97.75 72 ALA B C 1
ATOM 1625 O O . ALA B 1 72 ? -16.594 -11.047 -7.688 1 97.75 72 ALA B O 1
ATOM 1626 N N . LEU B 1 73 ? -14.641 -11.539 -6.73 1 96.94 73 LEU B N 1
ATOM 1627 C CA . LEU B 1 73 ? -14.836 -10.609 -5.625 1 96.94 73 LEU B CA 1
ATOM 1628 C C . LEU B 1 73 ? -14.688 -9.164 -6.098 1 96.94 73 LEU B C 1
ATOM 1630 O O . LEU B 1 73 ? -13.812 -8.859 -6.906 1 96.94 73 LEU B O 1
ATOM 1634 N N . GLY B 1 74 ? -15.617 -8.305 -5.598 1 95.5 74 GLY B N 1
ATOM 1635 C CA . GLY B 1 74 ? -15.391 -6.879 -5.781 1 95.5 74 GLY B CA 1
ATOM 1636 C C . GLY B 1 74 ? -14.125 -6.383 -5.109 1 95.5 74 GLY B C 1
ATOM 1637 O O . GLY B 1 74 ? -13.562 -7.066 -4.25 1 95.5 74 GLY B O 1
ATOM 1638 N N . MET B 1 75 ? -13.664 -5.25 -5.508 1 93.81 75 MET B N 1
ATOM 1639 C CA . MET B 1 75 ? -12.383 -4.711 -5.055 1 93.81 75 MET B CA 1
ATOM 1640 C C . MET B 1 75 ? -12.352 -4.598 -3.537 1 93.81 75 MET B C 1
ATOM 1642 O O . MET B 1 75 ? -11.375 -5 -2.904 1 93.81 75 MET B O 1
ATOM 1646 N N . ASN B 1 76 ? -13.391 -3.986 -2.945 1 92.12 76 ASN B N 1
ATOM 1647 C CA . ASN B 1 76 ? -13.43 -3.787 -1.501 1 92.12 76 ASN B CA 1
ATOM 1648 C C . ASN B 1 76 ? -13.383 -5.117 -0.751 1 92.12 76 ASN B C 1
ATOM 1650 O O . ASN B 1 76 ? -12.617 -5.266 0.206 1 92.12 76 ASN B O 1
ATOM 1654 N N . LEU B 1 77 ? -14.133 -6.031 -1.218 1 94.31 77 LEU B N 1
ATOM 1655 C CA . LEU B 1 77 ? -14.156 -7.34 -0.575 1 94.31 77 LEU B CA 1
ATOM 1656 C C . LEU B 1 77 ? -12.828 -8.07 -0.771 1 94.31 77 LEU B C 1
ATOM 1658 O O . LEU B 1 77 ? -12.344 -8.742 0.142 1 94.31 77 LEU B O 1
ATOM 1662 N N . LEU B 1 78 ? -12.289 -8 -1.941 1 96.44 78 LEU B N 1
ATOM 1663 C CA . LEU B 1 78 ? -10.984 -8.602 -2.188 1 96.44 78 LEU B CA 1
ATOM 1664 C C . LEU B 1 78 ? -9.945 -8.062 -1.208 1 96.44 78 LEU B C 1
ATOM 1666 O O . LEU B 1 78 ? -9.188 -8.828 -0.614 1 96.44 78 LEU B O 1
ATOM 1670 N N . ASN B 1 79 ? -9.906 -6.762 -1.024 1 93.94 79 ASN B N 1
ATOM 1671 C CA . ASN B 1 79 ? -8.977 -6.152 -0.084 1 93.94 79 ASN B CA 1
ATOM 1672 C C . ASN B 1 79 ? -9.164 -6.699 1.328 1 93.94 79 ASN B C 1
ATOM 1674 O O . ASN B 1 79 ? -8.188 -6.965 2.031 1 93.94 79 ASN B O 1
ATOM 1678 N N . GLU B 1 80 ? -10.359 -6.816 1.708 1 91.81 80 GLU B N 1
ATOM 1679 C CA . GLU B 1 80 ? -10.664 -7.355 3.029 1 91.81 80 GLU B CA 1
ATOM 1680 C C . GLU B 1 80 ? -10.125 -8.773 3.182 1 91.81 80 GLU B C 1
ATOM 1682 O O . GLU B 1 80 ? -9.555 -9.117 4.219 1 91.81 80 GLU B O 1
ATOM 1687 N N . VAL B 1 81 ? -10.344 -9.562 2.191 1 95.31 81 VAL B N 1
ATOM 1688 C CA . VAL B 1 81 ? -9.906 -10.953 2.229 1 95.31 81 VAL B CA 1
ATOM 1689 C C . VAL B 1 81 ? -8.383 -11.016 2.275 1 95.31 81 VAL B C 1
ATOM 1691 O O . VAL B 1 81 ? -7.812 -11.852 2.98 1 95.31 81 VAL B O 1
ATOM 1694 N N . LEU B 1 82 ? -7.695 -10.195 1.519 1 95.44 82 LEU B N 1
ATOM 1695 C CA . LEU B 1 82 ? -6.238 -10.148 1.557 1 95.44 82 LEU B CA 1
ATOM 1696 C C . LEU B 1 82 ? -5.738 -9.836 2.963 1 95.44 82 LEU B C 1
ATOM 1698 O O . LEU B 1 82 ? -4.785 -10.453 3.441 1 95.44 82 LEU B O 1
ATOM 1702 N N . LYS B 1 83 ? -6.395 -8.914 3.627 1 91.06 83 LYS B N 1
ATOM 1703 C CA . LYS B 1 83 ? -6.016 -8.57 4.992 1 91.06 83 LYS B CA 1
ATOM 1704 C C . LYS B 1 83 ? -6.266 -9.727 5.949 1 91.06 83 LYS B C 1
ATOM 1706 O O . LYS B 1 83 ? -5.496 -9.945 6.887 1 91.06 83 LYS B O 1
ATOM 1711 N N . GLU B 1 84 ? -7.285 -10.414 5.699 1 91.5 84 GLU B N 1
ATOM 1712 C CA . GLU B 1 84 ? -7.566 -11.586 6.52 1 91.5 84 GLU B CA 1
ATOM 1713 C C . GLU B 1 84 ? -6.484 -12.648 6.344 1 91.5 84 GLU B C 1
ATOM 1715 O O . GLU B 1 84 ? -6.113 -13.328 7.305 1 91.5 84 GLU B O 1
ATOM 1720 N N . ILE B 1 85 ? -6.059 -12.844 5.129 1 94.38 85 ILE B N 1
ATOM 1721 C CA . ILE B 1 85 ? -4.973 -13.781 4.863 1 94.38 85 ILE B CA 1
ATOM 1722 C C . ILE B 1 85 ? -3.727 -13.359 5.637 1 94.38 85 ILE B C 1
ATOM 1724 O O . ILE B 1 85 ? -3.076 -14.195 6.277 1 94.38 85 ILE B O 1
ATOM 1728 N N . GLU B 1 86 ? -3.395 -12.07 5.605 1 92.94 86 GLU B N 1
ATOM 1729 C CA . GLU B 1 86 ? -2.254 -11.555 6.359 1 92.94 86 GLU B CA 1
ATOM 1730 C C . GLU B 1 86 ? -2.393 -11.859 7.848 1 92.94 86 GLU B C 1
ATOM 1732 O O . GLU B 1 86 ? -1.434 -12.289 8.492 1 92.94 86 GLU B O 1
ATOM 1737 N N . LYS B 1 87 ? -3.537 -11.625 8.344 1 87.81 87 LYS B N 1
ATOM 1738 C CA . LYS B 1 87 ? -3.801 -11.859 9.766 1 87.81 87 LYS B CA 1
ATOM 1739 C C . LYS B 1 87 ? -3.635 -13.328 10.125 1 87.81 87 LYS B C 1
ATOM 1741 O O . LYS B 1 87 ? -3.051 -13.664 11.156 1 87.81 87 LYS B O 1
ATOM 1746 N N . ARG B 1 88 ? -4.105 -14.156 9.32 1 89.56 88 ARG B N 1
ATOM 1747 C CA . ARG B 1 88 ? -4.043 -15.594 9.555 1 89.56 88 ARG B CA 1
ATOM 1748 C C . ARG B 1 88 ? -2.6 -16.094 9.539 1 89.56 88 ARG B C 1
ATOM 1750 O O . ARG B 1 88 ? -2.236 -16.984 10.312 1 89.56 88 ARG B O 1
ATOM 1757 N N . LEU B 1 89 ? -1.811 -15.641 8.664 1 89.38 89 LEU B N 1
ATOM 1758 C CA . LEU B 1 89 ? -0.43 -16.094 8.516 1 89.38 89 LEU B CA 1
ATOM 1759 C C . LEU B 1 89 ? 0.467 -15.438 9.562 1 89.38 89 LEU B C 1
ATOM 1761 O O . LEU B 1 89 ? 1.582 -15.898 9.805 1 89.38 89 LEU B O 1
ATOM 1765 N N . GLY B 1 90 ? 0.172 -14.586 10.289 1 74.25 90 GLY B N 1
ATOM 1766 C CA . GLY B 1 90 ? 0.97 -14.078 11.391 1 74.25 90 GLY B CA 1
ATOM 1767 C C . GLY B 1 90 ? 1.101 -12.562 11.383 1 74.25 90 GLY B C 1
ATOM 1768 O O . GLY B 1 90 ? 2.076 -12.016 11.898 1 74.25 90 GLY B O 1
ATOM 1769 N N . ARG B 1 91 ? 0.291 -11.695 10.758 1 57.97 91 ARG B N 1
ATOM 1770 C CA . ARG B 1 91 ? 0.615 -10.273 10.766 1 57.97 91 ARG B CA 1
ATOM 1771 C C . ARG B 1 91 ? 0.76 -9.75 12.188 1 57.97 91 ARG B C 1
ATOM 1773 O O . ARG B 1 91 ? -0.219 -9.688 12.93 1 57.97 91 ARG B O 1
ATOM 1780 N N . THR B 1 92 ? 1.642 -10.43 12.977 1 48.03 92 THR B N 1
ATOM 1781 C CA . THR B 1 92 ? 1.673 -9.68 14.227 1 48.03 92 THR B CA 1
ATOM 1782 C C . THR B 1 92 ? 2.086 -8.234 13.984 1 48.03 92 THR B C 1
ATOM 1784 O O . THR B 1 92 ? 2.793 -7.934 13.016 1 48.03 92 THR B O 1
ATOM 1787 N N . HIS B 1 93 ? 1.286 -7.312 14.367 1 48.56 93 HIS B N 1
ATOM 1788 C CA . HIS B 1 93 ? 1.45 -5.863 14.445 1 48.56 93 HIS B CA 1
ATOM 1789 C C . HIS B 1 93 ? 2.891 -5.488 14.766 1 48.56 93 HIS B C 1
ATOM 1791 O O . HIS B 1 93 ? 3.168 -4.355 15.164 1 48.56 93 HIS B O 1
ATOM 1797 N N . ASN B 1 94 ? 3.979 -6.266 14.5 1 51.06 94 ASN B N 1
ATOM 1798 C CA . ASN B 1 94 ? 5.141 -6.051 15.359 1 51.06 94 ASN B CA 1
ATOM 1799 C C . ASN B 1 94 ? 5.902 -4.789 14.969 1 51.06 94 ASN B C 1
ATOM 1801 O O . ASN B 1 94 ? 6.086 -4.512 13.781 1 51.06 94 ASN B O 1
ATOM 1805 N N . GLU B 1 95 ? 5.848 -3.762 15.852 1 57.47 95 GLU B N 1
ATOM 1806 C CA . GLU B 1 95 ? 6.719 -2.594 15.938 1 57.47 95 GLU B CA 1
ATOM 1807 C C . GLU B 1 95 ? 8.148 -2.945 15.555 1 57.47 95 GLU B C 1
ATOM 1809 O O . GLU B 1 95 ? 8.961 -2.059 15.266 1 57.47 95 GLU B O 1
ATOM 1814 N N . ASP B 1 96 ? 8.484 -4.156 15.312 1 66.69 96 ASP B N 1
ATOM 1815 C CA . ASP B 1 96 ? 9.898 -4.508 15.234 1 66.69 96 ASP B CA 1
ATOM 1816 C C . ASP B 1 96 ? 10.352 -4.609 13.773 1 66.69 96 ASP B C 1
ATOM 1818 O O . ASP B 1 96 ? 11.484 -5.012 13.5 1 66.69 96 ASP B O 1
ATOM 1822 N N . GLY B 1 97 ? 9.531 -4.258 12.867 1 77.06 97 GLY B N 1
ATOM 1823 C CA . GLY B 1 97 ? 9.984 -4.309 11.484 1 77.06 97 GLY B CA 1
ATOM 1824 C C . GLY B 1 97 ? 9.82 -5.68 10.859 1 77.06 97 GLY B C 1
ATOM 1825 O O . GLY B 1 97 ? 10.242 -5.898 9.719 1 77.06 97 GLY B O 1
ATOM 1826 N N . ILE B 1 98 ? 9.297 -6.562 11.648 1 82.38 98 ILE B N 1
ATOM 1827 C CA . ILE B 1 98 ? 9.055 -7.91 11.141 1 82.38 98 ILE B CA 1
ATOM 1828 C C . ILE B 1 98 ? 7.809 -7.918 10.258 1 82.38 98 ILE B C 1
ATOM 1830 O O . ILE B 1 98 ? 6.746 -7.449 10.672 1 82.38 98 ILE B O 1
ATOM 1834 N N . VAL B 1 99 ? 7.945 -8.453 9.039 1 88.69 99 VAL B N 1
ATOM 1835 C CA . VAL B 1 99 ? 6.844 -8.602 8.094 1 88.69 99 VAL B CA 1
ATOM 1836 C C . VAL B 1 99 ? 6.684 -10.07 7.719 1 88.69 99 VAL B C 1
ATOM 1838 O O . VAL B 1 99 ? 7.418 -10.586 6.871 1 88.69 99 VAL B O 1
ATOM 1841 N N . THR B 1 100 ? 5.711 -10.727 8.352 1 90.31 100 THR B N 1
ATOM 1842 C CA . THR B 1 100 ? 5.461 -12.125 8.023 1 90.31 100 THR B CA 1
ATOM 1843 C C . THR B 1 100 ? 5.047 -12.273 6.562 1 90.31 100 THR B C 1
ATOM 1845 O O . THR B 1 100 ? 5.699 -12.984 5.797 1 90.31 100 THR B O 1
ATOM 1848 N N . VAL B 1 101 ? 3.965 -11.586 6.223 1 93.38 101 VAL B N 1
ATOM 1849 C CA . VAL B 1 101 ? 3.512 -11.492 4.84 1 93.38 101 VAL B CA 1
ATOM 1850 C C . VAL B 1 101 ? 2.752 -10.188 4.625 1 93.38 101 VAL B C 1
ATOM 1852 O O . VAL B 1 101 ? 1.999 -9.75 5.5 1 93.38 101 VAL B O 1
ATOM 1855 N N . ASP B 1 102 ? 2.947 -9.516 3.602 1 93.81 102 ASP B N 1
ATOM 1856 C CA . ASP B 1 102 ? 2.225 -8.328 3.156 1 93.81 102 ASP B CA 1
ATOM 1857 C C . ASP B 1 102 ? 1.694 -8.508 1.736 1 93.81 102 ASP B C 1
ATOM 1859 O O . ASP B 1 102 ? 2.455 -8.82 0.819 1 93.81 102 ASP B O 1
ATOM 1863 N N . LEU B 1 103 ? 0.372 -8.406 1.604 1 96.44 103 LEU B N 1
ATOM 1864 C CA . LEU B 1 103 ? -0.309 -8.523 0.319 1 96.44 103 LEU B CA 1
ATOM 1865 C C . LEU B 1 103 ? -0.962 -7.207 -0.074 1 96.44 103 LEU B C 1
ATOM 1867 O O . LEU B 1 103 ? -1.811 -6.688 0.655 1 96.44 103 LEU B O 1
ATOM 1871 N N . ASP B 1 104 ? -0.603 -6.609 -1.198 1 95.88 104 ASP B N 1
ATOM 1872 C CA . ASP B 1 104 ? -1.211 -5.363 -1.657 1 95.88 104 ASP B CA 1
ATOM 1873 C C . ASP B 1 104 ? -1.769 -5.516 -3.07 1 95.88 104 ASP B C 1
ATOM 1875 O O . ASP B 1 104 ? -1.107 -6.074 -3.949 1 95.88 104 ASP B O 1
ATOM 1879 N N . LEU B 1 105 ? -2.994 -5.105 -3.238 1 96.38 105 LEU B N 1
ATOM 1880 C CA . LEU B 1 105 ? -3.605 -5.078 -4.562 1 96.38 105 LEU B CA 1
ATOM 1881 C C . LEU B 1 105 ? -3.033 -3.943 -5.406 1 96.38 105 LEU B C 1
ATOM 1883 O O . LEU B 1 105 ? -3.27 -2.77 -5.113 1 96.38 105 LEU B O 1
ATOM 1887 N N . LEU B 1 106 ? -2.316 -4.273 -6.504 1 95.38 106 LEU B N 1
ATOM 1888 C CA . LEU B 1 106 ? -1.643 -3.264 -7.309 1 95.38 106 LEU B CA 1
ATOM 1889 C C . LEU B 1 106 ? -2.502 -2.859 -8.5 1 95.38 106 LEU B C 1
ATOM 1891 O O . LEU B 1 106 ? -2.393 -1.736 -9 1 95.38 106 LEU B O 1
ATOM 1895 N N . GLU B 1 107 ? -3.246 -3.814 -8.992 1 95.06 107 GLU B N 1
ATOM 1896 C CA . GLU B 1 107 ? -4.074 -3.547 -10.164 1 95.06 107 GLU B CA 1
ATOM 1897 C C . GLU B 1 107 ? -5.387 -4.324 -10.094 1 95.06 107 GLU B C 1
ATOM 1899 O O . GLU B 1 107 ? -5.406 -5.484 -9.688 1 95.06 107 GLU B O 1
ATOM 1904 N N . TYR B 1 108 ? -6.492 -3.693 -10.453 1 95.81 108 TYR B N 1
ATOM 1905 C CA . TYR B 1 108 ? -7.836 -4.258 -10.531 1 95.81 108 TYR B CA 1
ATOM 1906 C C . TYR B 1 108 ? -8.547 -3.807 -11.805 1 95.81 108 TYR B C 1
ATOM 1908 O O . TYR B 1 108 ? -8.906 -2.635 -11.938 1 95.81 108 TYR 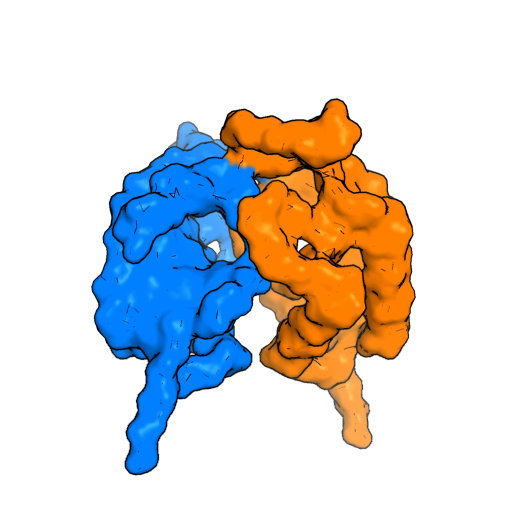B O 1
ATOM 1916 N N . ASP B 1 109 ? -8.711 -4.68 -12.75 1 95.5 109 ASP B N 1
ATOM 1917 C CA . ASP B 1 109 ? -9.344 -4.43 -14.039 1 95.5 109 ASP B CA 1
ATOM 1918 C C . ASP B 1 109 ? -8.672 -3.271 -14.773 1 95.5 109 ASP B C 1
ATOM 1920 O O . ASP B 1 109 ? -9.344 -2.367 -15.266 1 95.5 109 ASP B O 1
ATOM 1924 N N . GLY B 1 110 ? -7.387 -3.332 -14.703 1 91.75 110 GLY B N 1
ATOM 1925 C CA . GLY B 1 110 ? -6.625 -2.355 -15.461 1 91.75 110 GLY B CA 1
ATOM 1926 C C . GLY B 1 110 ? -6.367 -1.072 -14.695 1 91.75 110 GLY B C 1
ATOM 1927 O O . GLY B 1 110 ? -5.527 -0.262 -15.102 1 91.75 110 GLY B O 1
ATOM 1928 N N . GLU B 1 111 ? -7.113 -0.861 -13.617 1 88.81 111 GLU B N 1
ATOM 1929 C CA . GLU B 1 111 ? -6.863 0.311 -12.789 1 88.81 111 GLU B CA 1
ATOM 1930 C C . GLU B 1 111 ? -5.742 0.046 -11.781 1 88.81 111 GLU B C 1
ATOM 1932 O O . GLU B 1 111 ? -5.793 -0.93 -11.031 1 88.81 111 GLU B O 1
ATOM 1937 N N . ARG B 1 112 ? -4.711 0.908 -11.719 1 90.44 112 ARG B N 1
ATOM 1938 C CA . ARG B 1 112 ? -3.553 0.729 -10.844 1 90.44 112 ARG B CA 1
ATOM 1939 C C . ARG B 1 112 ? -3.754 1.45 -9.516 1 90.44 112 ARG B C 1
ATOM 1941 O O . ARG B 1 112 ? -4.297 2.555 -9.477 1 90.44 112 ARG B O 1
ATOM 1948 N N . PHE B 1 113 ? -3.328 0.806 -8.461 1 89.56 113 PHE B N 1
ATOM 1949 C CA . PHE B 1 113 ? -3.332 1.303 -7.094 1 89.56 113 PHE B CA 1
ATOM 1950 C C . PHE B 1 113 ? -1.924 1.3 -6.512 1 89.56 113 PHE B C 1
ATOM 1952 O O . PHE B 1 113 ? -0.998 0.757 -7.117 1 89.56 113 PHE B O 1
ATOM 1959 N N . HIS B 1 114 ? -1.769 2.043 -5.383 1 89.38 114 HIS B N 1
ATOM 1960 C CA . HIS B 1 114 ? -0.448 2.105 -4.766 1 89.38 114 HIS B CA 1
ATOM 1961 C C . HIS B 1 114 ? 0.614 2.51 -5.785 1 89.38 114 HIS B C 1
ATOM 1963 O O . HIS B 1 114 ? 1.609 1.803 -5.961 1 89.38 114 HIS B O 1
ATOM 1969 N N . HIS B 1 115 ? 0.393 3.645 -6.336 1 87.25 115 HIS B N 1
ATOM 1970 C CA . HIS B 1 115 ? 1.187 4.066 -7.484 1 87.25 115 HIS B CA 1
ATOM 1971 C C . HIS B 1 115 ? 2.67 4.133 -7.137 1 87.25 115 HIS B C 1
ATOM 1973 O O . HIS B 1 115 ? 3.523 3.859 -7.98 1 87.25 115 HIS B O 1
ATOM 1979 N N . ARG B 1 116 ? 2.994 4.477 -5.953 1 85.44 116 ARG B N 1
ATOM 1980 C CA . ARG B 1 116 ? 4.391 4.539 -5.531 1 85.44 116 ARG B CA 1
ATOM 1981 C C . ARG B 1 116 ? 5.039 3.162 -5.574 1 85.44 116 ARG B C 1
ATOM 1983 O O . ARG B 1 116 ? 6.238 3.043 -5.836 1 85.44 116 ARG B O 1
ATOM 1990 N N . ASP B 1 117 ? 4.238 2.105 -5.375 1 89.94 117 ASP B N 1
ATOM 1991 C CA . ASP B 1 117 ? 4.773 0.746 -5.352 1 89.94 117 ASP B CA 1
ATOM 1992 C C . ASP B 1 117 ? 5.227 0.309 -6.742 1 89.94 117 ASP B C 1
ATOM 1994 O O . ASP B 1 117 ? 6.152 -0.493 -6.879 1 89.94 117 ASP B O 1
ATOM 1998 N N . TRP B 1 118 ? 4.676 0.851 -7.742 1 89.06 118 TRP B N 1
ATOM 1999 C CA . TRP B 1 118 ? 5.027 0.506 -9.117 1 89.06 118 TRP B CA 1
ATOM 2000 C C . TRP B 1 118 ? 6.426 1.004 -9.469 1 89.06 118 TRP B C 1
ATOM 2002 O O . TRP B 1 118 ? 7.012 0.575 -10.461 1 89.06 118 TRP B O 1
ATOM 2012 N N . GLU B 1 119 ? 6.945 1.864 -8.594 1 82.75 119 GLU B N 1
ATOM 2013 C CA . GLU B 1 119 ? 8.289 2.393 -8.812 1 82.75 119 GLU B CA 1
ATOM 2014 C C . GLU B 1 119 ? 9.336 1.527 -8.117 1 82.75 119 GLU B C 1
ATOM 2016 O O . GLU B 1 119 ? 10.539 1.716 -8.328 1 82.75 119 GLU B O 1
ATOM 2021 N N . ARG B 1 120 ? 8.867 0.578 -7.355 1 88.19 120 ARG B N 1
ATOM 2022 C CA . ARG B 1 120 ? 9.805 -0.312 -6.684 1 88.19 120 ARG B CA 1
ATOM 2023 C C . ARG B 1 120 ? 10.516 -1.222 -7.684 1 88.19 120 ARG B C 1
ATOM 2025 O O . ARG B 1 120 ? 9.891 -1.71 -8.633 1 88.19 120 ARG B O 1
ATOM 2032 N N . ASN B 1 121 ? 11.758 -1.456 -7.422 1 86.69 121 ASN B N 1
ATOM 2033 C CA . ASN B 1 121 ? 12.57 -2.219 -8.359 1 86.69 121 ASN B CA 1
ATOM 2034 C C . ASN B 1 121 ? 12.016 -3.625 -8.57 1 86.69 121 ASN B C 1
ATOM 2036 O O . ASN B 1 121 ? 11.961 -4.113 -9.695 1 86.69 121 ASN B O 1
ATOM 2040 N N . TYR B 1 122 ? 11.617 -4.289 -7.531 1 92.94 122 TYR B N 1
ATOM 2041 C CA . TYR B 1 122 ? 11.156 -5.66 -7.703 1 92.94 122 TYR B CA 1
ATOM 2042 C C . TYR B 1 122 ? 9.898 -5.707 -8.57 1 92.94 122 TYR B C 1
ATOM 2044 O O . TYR B 1 122 ? 9.711 -6.648 -9.344 1 92.94 122 TYR B O 1
ATOM 2052 N N . VAL B 1 123 ? 9 -4.723 -8.477 1 93.94 123 VAL B N 1
ATOM 2053 C CA . VAL B 1 123 ? 7.805 -4.68 -9.312 1 93.94 123 VAL B CA 1
ATOM 2054 C C . VAL B 1 123 ? 8.195 -4.48 -10.773 1 93.94 123 VAL B C 1
ATOM 2056 O O . VAL B 1 123 ? 7.727 -5.207 -11.648 1 93.94 123 VAL B O 1
ATOM 2059 N N . LYS B 1 124 ? 9.102 -3.551 -10.992 1 89.94 124 LYS B N 1
ATOM 2060 C CA . LYS B 1 124 ? 9.562 -3.266 -12.352 1 89.94 124 LYS B CA 1
ATOM 2061 C C . LYS B 1 124 ? 10.242 -4.48 -12.969 1 89.94 124 LYS B C 1
ATOM 2063 O O . LYS B 1 124 ? 10.062 -4.762 -14.156 1 89.94 124 LYS B O 1
ATOM 2068 N N . ASP B 1 125 ? 11.016 -5.176 -12.18 1 92.88 125 ASP B N 1
ATOM 2069 C CA . ASP B 1 125 ? 11.766 -6.336 -12.641 1 92.88 125 ASP B CA 1
ATOM 2070 C C . ASP B 1 125 ? 10.844 -7.512 -12.938 1 92.88 125 ASP B C 1
ATOM 2072 O O . ASP B 1 125 ? 11.039 -8.234 -13.914 1 92.88 125 ASP B O 1
ATOM 2076 N N . LEU B 1 126 ? 9.789 -7.695 -12.102 1 97.38 126 LEU B N 1
ATOM 2077 C CA . LEU B 1 126 ? 8.984 -8.914 -12.141 1 97.38 126 LEU B CA 1
ATOM 2078 C C . LEU B 1 126 ? 7.766 -8.734 -13.039 1 97.38 126 LEU B C 1
ATOM 2080 O O . LEU B 1 126 ? 7.164 -9.711 -13.484 1 97.38 126 LEU B O 1
ATOM 2084 N N . ILE B 1 127 ? 7.379 -7.465 -13.367 1 96.06 127 ILE B N 1
ATOM 2085 C CA . ILE B 1 127 ? 6.133 -7.188 -14.07 1 96.06 127 ILE B CA 1
ATOM 2086 C C . ILE B 1 127 ? 6.168 -7.828 -15.453 1 96.06 127 ILE B C 1
ATOM 2088 O O . ILE B 1 127 ? 5.137 -8.266 -15.969 1 96.06 127 ILE B O 1
ATOM 2092 N N . ASN B 1 128 ? 7.316 -7.988 -15.977 1 95.06 128 ASN B N 1
ATOM 2093 C CA . ASN B 1 128 ? 7.461 -8.539 -17.312 1 95.06 128 ASN B CA 1
ATOM 2094 C C . ASN B 1 128 ? 7.207 -10.047 -17.328 1 95.06 128 ASN B C 1
ATOM 2096 O O . ASN B 1 128 ? 7.051 -10.641 -18.406 1 95.06 128 ASN B O 1
ATOM 2100 N N . GLU B 1 129 ? 7.195 -10.695 -16.281 1 97.06 129 GLU B N 1
ATOM 2101 C CA . GLU B 1 129 ? 6.883 -12.125 -16.188 1 97.06 129 GLU B CA 1
ATOM 2102 C C . GLU B 1 129 ? 5.379 -12.359 -16.234 1 97.06 129 GLU B C 1
ATOM 2104 O O . GLU B 1 129 ? 4.93 -13.508 -16.359 1 97.06 129 GLU B O 1
ATOM 2109 N N . LEU B 1 130 ? 4.621 -11.305 -15.984 1 94.25 130 LEU B N 1
ATOM 2110 C CA . LEU B 1 130 ? 3.17 -11.438 -15.93 1 94.25 130 LEU B CA 1
ATOM 2111 C C . LEU B 1 130 ? 2.557 -11.242 -17.312 1 94.25 130 LEU B C 1
ATOM 2113 O O . LEU B 1 130 ? 1.6 -11.93 -17.672 1 94.25 130 LEU B O 1
#

Foldseek 3Di:
DPLDKKKFKKKKKFQPVQVVLVVLVVVVVPVAFAPKDKFDKDKDADPDPDPQDADVPHRGIMIMIMM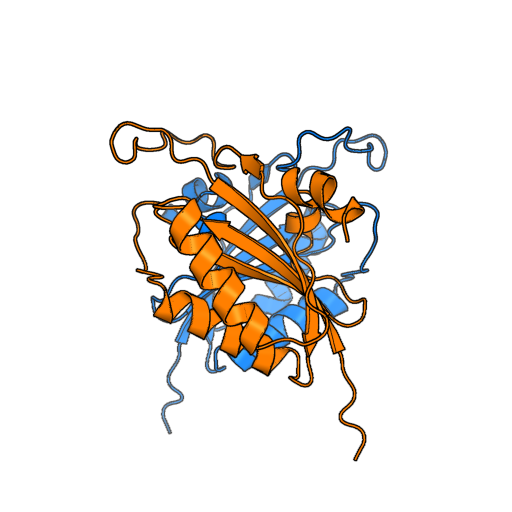IGIHSDDPVVVVVVQVVSQVVQPCPPDPNPGRSMDMDTQDIRRDGDPVVVCVDPVNVVGVVVD/DPLDKKKFKKKKKFQPPQVVLVVLVVVVVPVAFAPKDKFDKDKDADPDPDPQDADVNHRGIMIMIMMIGIHSDDPVVVVVVQVVSQVVQPCPVDPNPGRSMDMDTQDIRRDGDPVVVCVDPVNVVGVVVD

Radius of gyration: 17.76 Å; Cα contacts (8 Å, |Δi|>4): 506; chains: 2; bounding box: 48×43×37 Å